Protein AF-0000000086070827 (afdb_homodimer)

Foldseek 3Di:
DPLQLQNQLVVDPCVAFPWDDWDKFQLDDPPCSFKIKTKDRKTKHQSSVKDWPDDKDDWDADPLRWIKIKTKIKRAWIKMKIWIQMGGNPDGTDIKIKMWTWHIWMKMWMWIDDPPDQIDIAIGTPDQTATDMDMGRCVVHDDDPSNRRRVSVVRRVRVVVCVGPVVRVSSSSSVVPDDDPD/DPLQLQNQLVVDPCVAFPFDDWDKFQLDDVPQSQKIKTKDRKTKHQSSVKDFDDDKDDWDADPLRWIKIKTKIKRAWIKIKIWIQMGGNPDGTDIKIKMWTWHIWMKMKMWIDDPPDQIDIAIGTPDQTATDMDMGRCVPHDDDPSNRRSVSVVGSVRVVVCVGPVVRVSSSSSVVPDDDPD

Organism: Haemaphysalis longicornis (NCBI:txid44386)

Radius of gyration: 21.97 Å; Cα contacts (8 Å, |Δi|>4): 840; chains: 2; bounding box: 52×66×51 Å

Secondary structure (DSSP, 8-state):
--IIIIIGGGG-GGGTTEEE--EEEE-S-TTSTTEEEEEEEEEEE-GGG-EESSPPPPPEE-TTS-EEEEEEEEE-S-EEEEEEEEEETT-PPEEEEEEEEPPPEEEEEEEEEETTEEEEEEEEESS----EEEEES-TT----HHHHHHHHHHHHHHHHHHIIIIIHHHHHHHHHTS----/--IIIIIGGGG-GGGTTEEE--EEEE-S-GGG--EEEEEEEEEEE-GGG-EESSPPPPPEE-TTS-EEEEEEEEE-S-EEEEEEEEEETT-PPEEEEEEEEPPPEEEEEEEEEETTEEEEEEEEESS----EEEEES-TT----HHHHHHHHHHHHHHHHHHHHTHHHHHHHHHHHTS----

pLDDT: mean 88.95, std 10.97, range [43.28, 98.75]

Nearest PDB structures (foldseek):
  3h4z-assembly1_A  TM=6.264E-01  e=3.593E-08  Escherichia coli
  9hae-assembly1_A  TM=6.366E-01  e=1.824E-07  Dermatophagoides farinae
  5tod-assembly7_D  TM=3.580E-01  e=1.018E-03  Homo sapiens
  5tod-assembly2_A  TM=3.847E-01  e=2.952E-03  Homo sapiens
  5tod-assembly7_E  TM=3.799E-01  e=3.492E-03  Homo sapiens

Structure (mmCIF, N/CA/C/O backbone):
data_AF-0000000086070827-model_v1
#
loop_
_entity.id
_entity.type
_entity.pdbx_description
1 polymer 'Uncharacterized protein'
#
loop_
_atom_site.group_PDB
_atom_site.id
_atom_site.type_symbol
_atom_site.label_atom_id
_atom_site.label_alt_id
_atom_site.label_comp_id
_atom_site.label_asym_id
_atom_site.label_entity_id
_atom_site.label_seq_id
_atom_site.pdbx_PDB_ins_code
_atom_site.Cartn_x
_atom_site.Cartn_y
_atom_site.Cartn_z
_atom_site.occupancy
_atom_site.B_iso_or_equiv
_atom_site.auth_seq_id
_atom_site.auth_comp_id
_atom_site.auth_asym_id
_atom_site.auth_atom_id
_atom_site.pdbx_PDB_model_num
ATOM 1 N N . MET A 1 1 ? 25.828 -4.645 -7.707 1 65 1 MET A N 1
ATOM 2 C CA . MET A 1 1 ? 24.594 -3.912 -7.973 1 65 1 MET A CA 1
ATOM 3 C C . MET A 1 1 ? 23.406 -4.625 -7.359 1 65 1 MET A C 1
ATOM 5 O O . MET A 1 1 ? 23.297 -5.852 -7.426 1 65 1 MET A O 1
ATOM 9 N N . ASP A 1 2 ? 22.672 -3.807 -6.508 1 81.25 2 ASP A N 1
ATOM 10 C CA . ASP A 1 2 ? 21.5 -4.379 -5.855 1 81.25 2 ASP A CA 1
ATOM 11 C C . ASP A 1 2 ? 20.375 -4.625 -6.863 1 81.25 2 ASP A C 1
ATOM 13 O O . ASP A 1 2 ? 19.875 -3.686 -7.48 1 81.25 2 ASP A O 1
ATOM 17 N N . ALA A 1 3 ? 20.031 -5.852 -7.184 1 80.12 3 ALA A N 1
ATOM 18 C CA . ALA A 1 3 ? 19.094 -6.262 -8.227 1 80.12 3 ALA A CA 1
ATOM 19 C C . ALA A 1 3 ? 17.719 -5.68 -7.98 1 80.12 3 ALA A C 1
ATOM 21 O O . ALA A 1 3 ? 16.969 -5.414 -8.93 1 80.12 3 ALA A O 1
ATOM 22 N N . VAL A 1 4 ? 17.422 -5.445 -6.719 1 87.12 4 VAL A N 1
ATOM 23 C CA . VAL A 1 4 ? 16.094 -4.957 -6.391 1 87.12 4 VAL A CA 1
ATOM 24 C C . VAL A 1 4 ? 16.062 -3.43 -6.426 1 87.12 4 VAL A C 1
ATOM 26 O O . VAL A 1 4 ? 15.312 -2.83 -7.191 1 87.12 4 VAL A O 1
ATOM 29 N N . LEU A 1 5 ? 16.922 -2.791 -5.867 1 89.5 5 LEU A N 1
ATOM 30 C CA . LEU A 1 5 ? 16.891 -1.343 -5.699 1 89.5 5 LEU A CA 1
ATOM 31 C C . LEU A 1 5 ? 17.422 -0.64 -6.941 1 89.5 5 LEU A C 1
ATOM 33 O O . LEU A 1 5 ? 16.859 0.356 -7.391 1 89.5 5 LEU A O 1
ATOM 37 N N . GLU A 1 6 ? 18.422 -1.134 -7.508 1 85.94 6 GLU A N 1
ATOM 38 C CA . GLU A 1 6 ? 19.062 -0.495 -8.656 1 85.94 6 GLU A CA 1
ATOM 39 C C . GLU A 1 6 ? 18.547 -1.075 -9.969 1 85.94 6 GLU A C 1
ATOM 41 O O . GLU A 1 6 ? 18.703 -0.458 -11.023 1 85.94 6 GLU A O 1
ATOM 46 N N . GLY A 1 7 ? 17.969 -2.146 -9.844 1 84.38 7 GLY A N 1
ATOM 47 C CA . GLY A 1 7 ? 17.422 -2.779 -11.031 1 84.38 7 GLY A CA 1
ATOM 48 C C . GLY A 1 7 ? 15.898 -2.77 -11.07 1 84.38 7 GLY A C 1
ATOM 49 O O . GLY A 1 7 ? 15.297 -1.904 -11.711 1 84.38 7 GLY A O 1
ATOM 50 N N . GLY A 1 8 ? 15.289 -3.484 -10.219 1 86.38 8 GLY A N 1
ATOM 51 C CA . GLY A 1 8 ? 13.859 -3.768 -10.242 1 86.38 8 GLY A CA 1
ATOM 52 C C . GLY A 1 8 ? 13.008 -2.527 -10.078 1 86.38 8 GLY A C 1
ATOM 53 O O . GLY A 1 8 ? 12.141 -2.246 -10.914 1 86.38 8 GLY A O 1
ATOM 54 N N . VAL A 1 9 ? 13.336 -1.751 -9.07 1 88.25 9 VAL A N 1
ATOM 55 C CA . VAL A 1 9 ? 12.508 -0.605 -8.719 1 88.25 9 VAL A CA 1
ATOM 56 C C . VAL A 1 9 ? 12.633 0.475 -9.789 1 88.25 9 VAL A C 1
ATOM 58 O O . VAL A 1 9 ? 11.688 1.231 -10.031 1 88.25 9 VAL A O 1
ATOM 61 N N . GLN A 1 10 ? 13.727 0.46 -10.516 1 89.44 10 GLN A N 1
ATOM 62 C CA . GLN A 1 10 ? 14.008 1.489 -11.516 1 89.44 10 GLN A CA 1
ATOM 63 C C . GLN A 1 10 ? 13.141 1.297 -12.758 1 89.44 10 GLN A C 1
ATOM 65 O O . GLN A 1 10 ? 13.016 2.203 -13.586 1 89.44 10 GLN A O 1
ATOM 70 N N . LYS A 1 11 ? 12.578 0.196 -12.867 1 87.31 11 LYS A N 1
ATOM 71 C CA . LYS A 1 11 ? 11.727 -0.099 -14.008 1 87.31 11 LYS A CA 1
ATOM 72 C C . LYS A 1 11 ? 10.391 0.632 -13.906 1 87.31 11 LYS A C 1
ATOM 74 O O . LYS A 1 11 ? 9.633 0.704 -14.875 1 87.31 11 LYS A O 1
ATOM 79 N N . TYR A 1 12 ? 10.156 1.167 -12.781 1 90.25 12 TYR A N 1
ATOM 80 C CA . TYR A 1 12 ? 8.891 1.854 -12.531 1 90.25 12 TYR A CA 1
ATOM 81 C C . TYR A 1 12 ? 9.086 3.363 -12.492 1 90.25 12 TYR A C 1
ATOM 83 O O . TYR A 1 12 ? 9.438 3.92 -11.445 1 90.25 12 TYR A O 1
ATOM 91 N N . PRO A 1 13 ? 8.695 3.99 -13.539 1 90.81 13 PRO A N 1
ATOM 92 C CA . PRO A 1 13 ? 8.945 5.434 -13.602 1 90.81 13 PRO A CA 1
ATOM 93 C C . PRO A 1 13 ? 8.109 6.223 -12.594 1 90.81 13 PRO A C 1
ATOM 95 O O . PRO A 1 13 ? 8.477 7.34 -12.227 1 90.81 13 PRO A O 1
ATOM 98 N N . GLU A 1 14 ? 7.016 5.594 -12.133 1 92.5 14 GLU A N 1
ATOM 99 C CA . GLU A 1 14 ? 6.129 6.301 -11.211 1 92.5 14 GLU A CA 1
ATOM 100 C C . GLU A 1 14 ? 6.707 6.332 -9.797 1 92.5 14 GLU A C 1
ATOM 102 O O . GLU A 1 14 ? 6.188 7.027 -8.93 1 92.5 14 GLU A O 1
ATOM 107 N N . VAL A 1 15 ? 7.801 5.668 -9.656 1 94.81 15 VAL A N 1
ATOM 108 C CA . VAL A 1 15 ? 8.406 5.605 -8.336 1 94.81 15 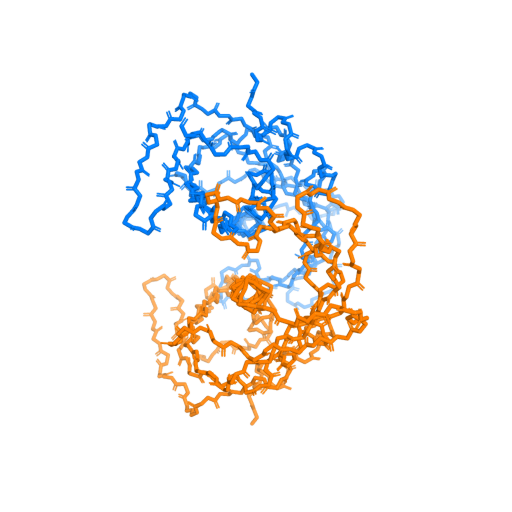VAL A CA 1
ATOM 109 C C . VAL A 1 15 ? 9.086 6.941 -8.016 1 94.81 15 VAL A C 1
ATOM 111 O O . VAL A 1 15 ? 9.164 7.34 -6.848 1 94.81 15 VAL A O 1
ATOM 114 N N . ASP A 1 16 ? 9.57 7.574 -9.125 1 95.25 16 ASP A N 1
ATOM 115 C CA . ASP A 1 16 ? 10.266 8.836 -8.875 1 95.25 16 ASP A CA 1
ATOM 116 C C . ASP A 1 16 ? 10.102 9.789 -10.055 1 95.25 16 ASP A C 1
ATOM 118 O O . ASP A 1 16 ? 10.734 9.617 -11.094 1 95.25 16 ASP A O 1
ATOM 122 N N . PRO A 1 17 ? 9.391 10.859 -9.891 1 97.12 17 PRO A N 1
ATOM 123 C CA . PRO A 1 17 ? 8.656 11.227 -8.68 1 97.12 17 PRO A CA 1
ATOM 124 C C . PRO A 1 17 ? 7.402 10.375 -8.461 1 97.12 17 PRO A C 1
ATOM 126 O O . PRO A 1 17 ? 6.738 10 -9.43 1 97.12 17 PRO A O 1
ATOM 129 N N . MET A 1 18 ? 7.18 10.109 -7.258 1 97.19 18 MET A N 1
ATOM 130 C CA . MET A 1 18 ? 5.953 9.398 -6.914 1 97.19 18 MET A CA 1
ATOM 131 C C . MET A 1 18 ? 4.824 10.375 -6.609 1 97.19 18 MET A C 1
ATOM 133 O O . MET A 1 18 ? 4.957 11.227 -5.73 1 97.19 18 MET A O 1
ATOM 137 N N . GLY A 1 19 ? 3.73 10.195 -7.309 1 96.25 19 GLY A N 1
ATOM 138 C CA . GLY A 1 19 ? 2.545 10.992 -7.012 1 96.25 19 GLY A CA 1
ATOM 139 C C . GLY A 1 19 ? 1.768 10.477 -5.816 1 96.25 19 GLY A C 1
ATOM 140 O O . GLY A 1 19 ? 1.492 9.281 -5.715 1 96.25 19 GLY A O 1
ATOM 141 N N . LEU A 1 20 ? 1.497 11.32 -4.926 1 94.94 20 LEU A N 1
ATOM 142 C CA . LEU A 1 20 ? 0.716 10.969 -3.744 1 94.94 20 LEU A CA 1
ATOM 143 C C . LEU A 1 20 ? -0.619 11.711 -3.736 1 94.94 20 LEU A C 1
ATOM 145 O O . LEU A 1 20 ? -0.777 12.719 -4.422 1 94.94 20 LEU A O 1
ATOM 149 N N . ARG A 1 21 ? -1.471 11.242 -2.912 1 88.88 21 ARG A N 1
ATOM 150 C CA . ARG A 1 21 ? -2.787 11.859 -2.779 1 88.88 21 ARG A CA 1
ATOM 151 C C . ARG A 1 21 ? -2.713 13.148 -1.964 1 88.88 21 ARG A C 1
ATOM 153 O O . ARG A 1 21 ? -2.02 13.203 -0.946 1 88.88 21 ARG A O 1
ATOM 160 N N . GLY A 1 22 ? -3.461 14.078 -2.572 1 91.44 22 GLY A N 1
ATOM 161 C CA . GLY A 1 22 ? -3.646 15.258 -1.75 1 91.44 22 GLY A CA 1
ATOM 162 C C . GLY A 1 22 ? -4.602 15.039 -0.594 1 91.44 22 GLY A C 1
ATOM 163 O O . GLY A 1 22 ? -5.223 13.984 -0.487 1 91.44 22 GLY A O 1
ATOM 164 N N . ARG A 1 23 ? -4.625 16.125 0.275 1 89.06 23 ARG A N 1
ATOM 165 C CA . ARG A 1 23 ? -5.52 16 1.423 1 89.06 23 ARG A CA 1
ATOM 166 C C . ARG A 1 23 ? -5.75 17.359 2.084 1 89.06 23 ARG A C 1
ATOM 168 O O . ARG A 1 23 ? -4.984 18.297 1.869 1 89.06 23 ARG A O 1
ATOM 175 N N . TYR A 1 24 ? -6.832 17.312 2.828 1 86.38 24 TYR A N 1
ATOM 176 C CA . TYR A 1 24 ? -7.098 18.438 3.721 1 86.38 24 TYR A CA 1
ATOM 177 C C . TYR A 1 24 ? -6.383 18.25 5.055 1 86.38 24 TYR A C 1
ATOM 179 O O . TYR A 1 24 ? -6.367 17.156 5.613 1 86.38 24 TYR A O 1
ATOM 187 N N . ALA A 1 25 ? -5.703 19.344 5.449 1 85.56 25 ALA A N 1
ATOM 188 C CA . ALA A 1 25 ? -4.918 19.25 6.676 1 85.56 25 ALA A CA 1
ATOM 189 C C . ALA A 1 25 ? -5.18 20.438 7.598 1 85.56 25 ALA A C 1
ATOM 191 O O . ALA A 1 25 ? -5.445 21.547 7.125 1 85.56 25 ALA A O 1
ATOM 192 N N . MET A 1 26 ? -5.074 20.156 8.859 1 82.06 26 MET A N 1
ATOM 193 C CA . MET A 1 26 ? -5.004 21.203 9.875 1 82.06 26 MET A CA 1
ATOM 194 C C . MET A 1 26 ? -3.566 21.422 10.328 1 82.06 26 MET A C 1
ATOM 196 O O . MET A 1 26 ? -2.932 20.516 10.859 1 82.06 26 MET A O 1
ATOM 200 N N . LEU A 1 27 ? -3.055 22.609 10.023 1 83.56 27 LEU A N 1
ATOM 201 C CA . LEU A 1 27 ? -1.638 22.859 10.25 1 83.56 27 LEU A CA 1
ATOM 202 C C . LEU A 1 27 ? -1.364 23.156 11.719 1 83.56 27 LEU A C 1
ATOM 204 O O . LEU A 1 27 ? -0.218 23.094 12.172 1 83.56 27 LEU A O 1
ATOM 208 N N . ASN A 1 28 ? -2.15 23.703 12.391 1 70.31 28 ASN A N 1
ATOM 209 C CA . ASN A 1 28 ? -1.921 24.031 13.789 1 70.31 28 ASN A CA 1
ATOM 210 C C . ASN A 1 28 ? -2.48 22.969 14.727 1 70.31 28 ASN A C 1
ATOM 212 O O . ASN A 1 28 ? -3.174 22.047 14.281 1 70.31 28 ASN A O 1
ATOM 216 N N . SER A 1 29 ? -1.836 23.062 16 1 53.31 29 SER A N 1
ATOM 217 C CA . SER A 1 29 ? -2.342 22.219 17.078 1 53.31 29 SER A CA 1
ATOM 218 C C . SER A 1 29 ? -3.848 22.391 17.266 1 53.31 29 SER A C 1
ATOM 220 O O . SER A 1 29 ? -4.41 23.406 16.859 1 53.31 29 SER A O 1
ATOM 222 N N . TRP A 1 30 ? -4.59 21.219 17.391 1 46.19 30 TRP A N 1
ATOM 223 C CA . TRP A 1 30 ? -6.031 21.016 17.516 1 46.19 30 TRP A CA 1
ATOM 224 C C . TRP A 1 30 ? -6.695 22.219 18.188 1 46.19 30 TRP A C 1
ATOM 226 O O . TRP A 1 30 ? -7.926 22.312 18.234 1 46.19 30 TRP A O 1
ATOM 236 N N . ILE A 1 31 ? -6.023 22.703 19.156 1 45.22 31 ILE A N 1
ATOM 237 C CA . ILE A 1 31 ? -6.926 23.547 19.938 1 45.22 31 ILE A CA 1
ATOM 238 C C . ILE A 1 31 ? -7.531 24.609 19.047 1 45.22 31 ILE A C 1
ATOM 240 O O . ILE A 1 31 ? -8.719 24.922 19.141 1 45.22 31 ILE A O 1
ATOM 244 N N . ARG A 1 32 ? -6.762 25.359 18.344 1 48.91 32 ARG A N 1
ATOM 245 C CA . ARG A 1 32 ? -7.383 26.438 17.562 1 48.91 32 ARG A CA 1
ATOM 246 C C . ARG A 1 32 ? -7.199 26.188 16.062 1 48.91 32 ARG A C 1
ATOM 248 O O . ARG A 1 32 ? -6.074 26.219 15.555 1 48.91 32 ARG A O 1
ATOM 255 N N . SER A 1 33 ? -7.875 25.203 15.391 1 56.94 33 SER A N 1
ATOM 256 C CA . SER A 1 33 ? -8.07 24.781 14.008 1 56.94 33 SER A CA 1
ATOM 257 C C . SER A 1 33 ? -8.125 25.969 13.07 1 56.94 33 SER A C 1
ATOM 259 O O . SER A 1 33 ? -8.852 25.953 12.07 1 56.94 33 SER A O 1
ATOM 261 N N . ASP A 1 34 ? -7.348 26.922 13.32 1 74.75 34 ASP A N 1
ATOM 262 C CA . ASP A 1 34 ? -7.609 28.141 12.57 1 74.75 34 ASP A CA 1
ATOM 263 C C . ASP A 1 34 ? -6.797 28.188 11.281 1 74.75 34 ASP A C 1
ATOM 265 O O . ASP A 1 34 ? -7.086 28.984 10.383 1 74.75 34 ASP A O 1
ATOM 269 N N . TRP A 1 35 ? -5.848 27.203 11.266 1 84.56 35 TRP A N 1
ATOM 270 C CA . TRP A 1 35 ? -5.043 27.203 10.047 1 84.56 35 TRP A CA 1
ATOM 271 C C . TRP A 1 35 ? -5.199 25.875 9.289 1 84.56 35 TRP A C 1
ATOM 273 O O . TRP A 1 35 ? -4.836 24.812 9.805 1 84.56 35 TRP A O 1
ATOM 283 N N . THR A 1 36 ? -5.758 25.969 8.102 1 85.88 36 THR A N 1
ATOM 284 C CA . THR A 1 36 ? -6.055 24.766 7.312 1 85.88 36 THR A CA 1
ATOM 285 C C . THR A 1 36 ? -5.355 24.828 5.957 1 85.88 36 THR A C 1
ATOM 287 O O . THR A 1 36 ? -4.945 25.906 5.512 1 85.88 36 THR A O 1
ATOM 290 N N . ALA A 1 37 ? -5.207 23.703 5.422 1 90.81 37 ALA A N 1
ATOM 291 C CA . ALA A 1 37 ? -4.527 23.625 4.133 1 90.81 37 ALA A CA 1
ATOM 292 C C . ALA A 1 37 ? -5.145 22.531 3.258 1 90.81 37 ALA A C 1
ATOM 294 O O . ALA A 1 37 ? -5.387 21.422 3.723 1 90.81 37 ALA A O 1
ATOM 295 N N . ASN A 1 38 ? -5.449 22.891 2.051 1 92 38 ASN A N 1
ATOM 296 C CA . ASN A 1 38 ? -5.746 21.922 1.006 1 92 38 ASN A CA 1
ATOM 297 C C . ASN A 1 38 ? -4.512 21.594 0.173 1 92 38 ASN A C 1
ATOM 299 O O . ASN A 1 38 ? -4.051 22.422 -0.612 1 92 38 ASN A O 1
ATOM 303 N N . ILE A 1 39 ? -4.066 20.391 0.38 1 95.25 39 ILE A N 1
ATOM 304 C CA . ILE A 1 39 ? -2.807 19.984 -0.228 1 95.25 39 ILE A CA 1
ATOM 305 C C . ILE A 1 39 ? -3.08 19.172 -1.496 1 95.25 39 ILE A C 1
ATOM 307 O O . ILE A 1 39 ? -3.887 18.25 -1.485 1 95.25 39 ILE A O 1
ATOM 311 N N . LYS A 1 40 ? -2.361 19.641 -2.582 1 96.5 40 LYS A N 1
ATOM 312 C CA . LYS A 1 40 ? -2.52 18.969 -3.869 1 96.5 40 LYS A CA 1
ATOM 313 C C . LYS A 1 40 ? -1.18 18.844 -4.59 1 96.5 40 LYS A C 1
ATOM 315 O O . LYS A 1 40 ? -0.168 19.375 -4.133 1 96.5 40 LYS A O 1
ATOM 320 N N . ASP A 1 41 ? -1.22 18.047 -5.676 1 97.56 41 ASP A N 1
ATOM 321 C CA . ASP A 1 41 ? -0.056 17.875 -6.539 1 97.56 41 ASP A CA 1
ATOM 322 C C . ASP A 1 41 ? 1.168 17.453 -5.734 1 97.56 41 ASP A C 1
ATOM 324 O O . ASP A 1 41 ? 2.236 18.047 -5.848 1 97.56 41 ASP A O 1
ATOM 328 N N . VAL A 1 42 ? 0.985 16.469 -4.934 1 98.19 42 VAL A N 1
ATOM 329 C CA . VAL A 1 42 ? 2.037 16.016 -4.035 1 98.19 42 VAL A CA 1
ATOM 330 C C . VAL A 1 42 ? 2.984 15.078 -4.789 1 98.19 42 VAL A C 1
ATOM 332 O O . VAL A 1 42 ? 2.545 14.117 -5.422 1 98.19 42 VAL A O 1
ATOM 335 N N . ALA A 1 43 ? 4.258 15.367 -4.73 1 98.56 43 ALA A N 1
ATOM 336 C CA . ALA A 1 43 ? 5.293 14.555 -5.359 1 98.56 43 ALA A CA 1
ATOM 337 C C . ALA A 1 43 ? 6.371 14.164 -4.352 1 98.56 43 ALA A C 1
ATOM 339 O O . ALA A 1 43 ? 6.906 15.016 -3.643 1 98.56 43 ALA A O 1
ATOM 340 N N . LEU A 1 44 ? 6.562 12.945 -4.188 1 98.56 44 LEU A N 1
ATOM 341 C CA . LEU A 1 44 ? 7.688 12.414 -3.426 1 98.56 44 LEU A CA 1
ATOM 342 C C . LEU A 1 44 ? 8.867 12.102 -4.344 1 98.56 44 LEU A C 1
ATOM 344 O O . LEU A 1 44 ? 8.719 11.367 -5.324 1 98.56 44 LEU A O 1
ATOM 348 N N . VAL A 1 45 ? 10 12.711 -3.977 1 98 45 VAL A N 1
ATOM 349 C CA . VAL A 1 45 ? 11.18 12.594 -4.836 1 98 45 VAL A CA 1
ATOM 350 C C . VAL A 1 45 ? 12.328 11.977 -4.051 1 98 45 VAL A C 1
ATOM 352 O O . VAL A 1 45 ? 12.477 12.219 -2.85 1 98 45 VAL A O 1
ATOM 355 N N . GLY A 1 46 ? 13.125 11.203 -4.832 1 97.38 46 GLY A N 1
ATOM 356 C CA . GLY A 1 46 ? 14.359 10.711 -4.238 1 97.38 46 GLY A CA 1
ATOM 357 C C . GLY A 1 46 ? 14.359 9.203 -4.016 1 97.38 46 GLY A C 1
ATOM 358 O O . GLY A 1 46 ? 15.375 8.625 -3.643 1 97.38 46 GLY A O 1
ATOM 359 N N . LEU A 1 47 ? 13.242 8.547 -4.324 1 96.19 47 LEU A N 1
ATOM 360 C CA . LEU A 1 47 ? 13.102 7.125 -4.023 1 96.19 47 LEU A CA 1
ATOM 361 C C . LEU A 1 47 ? 13.977 6.285 -4.953 1 96.19 47 LEU A C 1
ATOM 363 O O . LEU A 1 47 ? 14.305 5.137 -4.633 1 96.19 47 LEU A O 1
ATOM 367 N N . SER A 1 48 ? 14.312 6.82 -6.09 1 92.69 48 SER A N 1
ATOM 368 C CA . SER A 1 48 ? 15.172 6.098 -7.023 1 92.69 48 SER A CA 1
ATOM 369 C C . SER A 1 48 ? 16.609 6.047 -6.527 1 92.69 48 SER A C 1
ATOM 371 O O . SER A 1 48 ? 17.422 5.285 -7.047 1 92.69 48 SER A O 1
ATOM 373 N N . GLN A 1 49 ? 16.922 6.797 -5.543 1 93.81 49 GLN A N 1
ATOM 374 C CA . GLN A 1 49 ? 18.297 6.895 -5.055 1 93.81 49 GLN A CA 1
ATOM 375 C C . GLN A 1 49 ? 18.484 6.09 -3.771 1 93.81 49 GLN A C 1
ATOM 377 O O . GLN A 1 49 ? 19.547 6.141 -3.146 1 93.81 49 GLN A O 1
ATOM 382 N N . VAL A 1 50 ? 17.469 5.395 -3.34 1 95.38 50 VAL A N 1
ATOM 383 C CA . VAL A 1 50 ? 17.562 4.543 -2.156 1 95.38 50 VAL A CA 1
ATOM 384 C C . VAL A 1 50 ? 18.594 3.432 -2.4 1 95.38 50 VAL A C 1
ATOM 386 O O . VAL A 1 50 ? 18.594 2.812 -3.467 1 95.38 50 VAL A O 1
ATOM 389 N N . ARG A 1 51 ? 19.5 3.221 -1.391 1 93.56 51 ARG A N 1
ATOM 390 C CA . ARG A 1 51 ? 20.547 2.207 -1.513 1 93.56 51 ARG A CA 1
ATOM 391 C C . ARG A 1 51 ? 20.672 1.403 -0.224 1 93.56 51 ARG A C 1
ATOM 393 O O . ARG A 1 51 ? 20.266 1.862 0.846 1 93.56 51 ARG A O 1
ATOM 400 N N . ARG A 1 52 ? 21.25 0.273 -0.367 1 93.75 52 ARG A N 1
ATOM 401 C CA . ARG A 1 52 ? 21.531 -0.553 0.804 1 93.75 52 ARG A CA 1
ATOM 402 C C . ARG A 1 52 ? 22.641 0.059 1.657 1 93.75 52 ARG A C 1
ATOM 404 O O . ARG A 1 52 ? 23.609 0.61 1.128 1 93.75 52 ARG A O 1
ATOM 411 N N . ALA A 1 53 ? 22.359 0.037 2.945 1 93.12 53 ALA A N 1
ATOM 412 C CA . ALA A 1 53 ? 23.406 0.381 3.9 1 93.12 53 ALA A CA 1
ATOM 413 C C . ALA A 1 53 ? 24.156 -0.865 4.367 1 93.12 53 ALA A C 1
ATOM 415 O O . ALA A 1 53 ? 23.812 -1.458 5.391 1 93.12 53 ALA A O 1
ATOM 416 N N . GLY A 1 54 ? 25.125 -1.445 3.545 1 90.31 54 GLY A N 1
ATOM 417 C CA . GLY A 1 54 ? 25.828 -2.674 3.873 1 90.31 54 GLY A CA 1
ATOM 418 C C . GLY A 1 54 ? 25.156 -3.914 3.316 1 90.31 54 GLY A C 1
ATOM 419 O O . GLY A 1 54 ? 24.297 -3.82 2.436 1 90.31 54 GLY A O 1
ATOM 420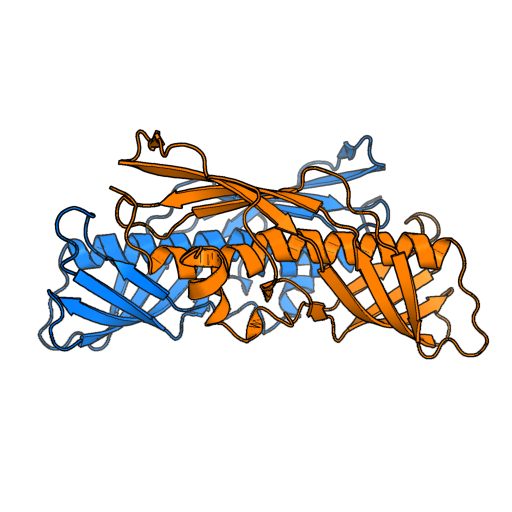 N N . ASP A 1 55 ? 25.594 -5.035 3.863 1 89.62 55 ASP A N 1
ATOM 421 C CA . ASP A 1 55 ? 25.047 -6.305 3.396 1 89.62 55 ASP A CA 1
ATOM 422 C C . ASP A 1 55 ? 23.75 -6.637 4.125 1 89.62 55 ASP A C 1
ATOM 424 O O . ASP A 1 55 ? 23.516 -6.172 5.242 1 89.62 55 ASP A O 1
ATOM 428 N N . CYS A 1 56 ? 22.953 -7.32 3.381 1 91 56 CYS A N 1
ATOM 429 C CA . CYS A 1 56 ? 21.766 -7.844 4.027 1 91 56 CYS A CA 1
ATOM 430 C C . CYS A 1 56 ? 22.109 -8.945 5.023 1 91 56 CYS A C 1
ATOM 432 O O . CYS A 1 56 ? 23.156 -9.594 4.891 1 91 56 CYS A O 1
ATOM 434 N N . ALA A 1 57 ? 21.219 -9.062 5.961 1 90.69 57 ALA A N 1
ATOM 435 C CA . ALA A 1 57 ? 21.391 -10.18 6.891 1 90.69 57 ALA A CA 1
ATOM 436 C C . ALA A 1 57 ? 21.188 -11.516 6.188 1 90.69 57 ALA A C 1
ATOM 438 O O . ALA A 1 57 ? 20.594 -11.57 5.105 1 90.69 57 ALA A O 1
ATOM 439 N N . GLU A 1 58 ? 21.734 -12.523 6.809 1 87.88 58 GLU A N 1
ATOM 440 C CA . GLU A 1 58 ? 21.516 -13.859 6.27 1 87.88 58 GLU A CA 1
ATOM 441 C C . GLU A 1 58 ? 20.031 -14.219 6.254 1 87.88 58 GLU A C 1
ATOM 443 O O . GLU A 1 58 ? 19.312 -13.961 7.23 1 87.88 58 GLU A O 1
ATOM 448 N N . ALA A 1 59 ? 19.656 -14.766 5.148 1 87.62 59 ALA A N 1
ATOM 449 C CA . ALA A 1 59 ? 18.266 -15.172 5.016 1 87.62 59 ALA A CA 1
ATOM 450 C C . ALA A 1 59 ? 17.922 -16.281 6.004 1 87.62 59 ALA A C 1
ATOM 452 O O . ALA A 1 59 ? 18.75 -17.156 6.273 1 87.62 59 ALA A O 1
ATOM 453 N N . SER A 1 60 ? 16.734 -16.156 6.539 1 90.88 60 SER A N 1
ATOM 454 C CA . SER A 1 60 ? 16.25 -17.172 7.453 1 90.88 60 SER A CA 1
ATOM 455 C C . SER A 1 60 ? 14.938 -17.781 6.965 1 90.88 60 SER A C 1
ATOM 457 O O . SER A 1 60 ? 14.078 -17.078 6.449 1 90.88 60 SER A O 1
ATOM 459 N N . ALA A 1 61 ? 14.82 -19.016 7.262 1 88.56 61 ALA A N 1
ATOM 460 C CA . ALA A 1 61 ? 13.609 -19.719 6.844 1 88.56 61 ALA A CA 1
ATOM 461 C C . ALA A 1 61 ? 12.508 -19.594 7.898 1 88.56 61 ALA A C 1
ATOM 463 O O . ALA A 1 61 ? 12.781 -19.672 9.094 1 88.56 61 ALA A O 1
ATOM 464 N N . LEU A 1 62 ? 11.297 -19.406 7.348 1 87.69 62 LEU A N 1
ATOM 465 C CA . LEU A 1 62 ? 10.125 -19.391 8.219 1 87.69 62 LEU A CA 1
ATOM 466 C C . LEU A 1 62 ? 9.414 -20.734 8.203 1 87.69 62 LEU A C 1
ATOM 468 O O . LEU A 1 62 ? 9.57 -21.516 7.258 1 87.69 62 LEU A O 1
ATOM 472 N N . PRO A 1 63 ? 8.695 -20.922 9.32 1 84.62 63 PRO A N 1
ATOM 473 C CA . PRO A 1 63 ? 7.902 -22.156 9.312 1 84.62 63 PRO A CA 1
ATOM 474 C C . PRO A 1 63 ? 6.965 -22.25 8.117 1 84.62 63 PRO A C 1
ATOM 476 O O . PRO A 1 63 ? 6.633 -23.359 7.672 1 84.62 63 PRO A O 1
ATOM 479 N N . SER A 1 64 ? 6.594 -21.203 7.613 1 76.88 64 SER A N 1
ATOM 480 C CA . SER A 1 64 ? 5.684 -21.141 6.473 1 76.88 64 SER A CA 1
ATOM 481 C C . SER A 1 64 ? 6.375 -21.578 5.191 1 76.88 64 SER A C 1
ATOM 483 O O . SER A 1 64 ? 5.727 -21.766 4.156 1 76.88 64 SER A O 1
ATOM 485 N N . GLY A 1 65 ? 7.672 -21.766 5.211 1 78.69 65 GLY A N 1
ATOM 486 C CA . GLY A 1 65 ? 8.422 -22.109 4.012 1 78.69 65 GLY A CA 1
ATOM 487 C C . GLY A 1 65 ? 8.992 -20.891 3.303 1 78.69 65 GLY A C 1
ATOM 488 O O . GLY A 1 65 ? 9.781 -21.016 2.367 1 78.69 65 GLY A O 1
ATOM 489 N N . ARG A 1 66 ? 8.656 -19.844 3.871 1 84.19 66 ARG A N 1
ATOM 490 C CA . ARG A 1 66 ? 9.172 -18.609 3.273 1 84.19 66 ARG A CA 1
ATOM 491 C C . ARG A 1 66 ? 10.523 -18.234 3.877 1 84.19 66 ARG A C 1
ATOM 493 O O . ARG A 1 66 ? 10.906 -18.75 4.926 1 84.19 66 ARG A O 1
ATOM 500 N N . LEU A 1 67 ? 11.188 -17.438 3.076 1 88.44 67 LEU A N 1
ATOM 501 C CA . LEU A 1 67 ? 12.461 -16.875 3.535 1 88.44 67 LEU A CA 1
ATOM 502 C C . LEU A 1 67 ? 12.305 -15.414 3.912 1 88.44 67 LEU A C 1
ATOM 504 O O . LEU A 1 67 ? 11.609 -14.664 3.225 1 88.44 67 LEU A O 1
ATOM 508 N N . VAL A 1 68 ? 12.992 -15.148 4.949 1 92.56 68 VAL A N 1
ATOM 509 C CA . VAL A 1 68 ? 12.992 -13.758 5.379 1 92.56 68 VAL A CA 1
ATOM 510 C C . VAL A 1 68 ? 14.359 -13.133 5.117 1 92.56 68 VAL A C 1
ATOM 512 O O . VAL A 1 68 ? 15.391 -13.703 5.496 1 92.56 68 VAL A O 1
ATOM 515 N N . VAL A 1 69 ? 14.367 -12.008 4.441 1 90.75 69 VAL A N 1
ATOM 516 C CA . VAL A 1 69 ? 15.57 -11.227 4.176 1 90.75 69 VAL A CA 1
ATOM 517 C C . VAL A 1 69 ? 15.453 -9.852 4.836 1 90.75 69 VAL A C 1
ATOM 519 O O . VAL A 1 69 ? 14.406 -9.203 4.746 1 90.75 69 VAL A O 1
ATOM 522 N N . SER A 1 70 ? 16.516 -9.492 5.543 1 94.12 70 SER A N 1
ATOM 523 C CA . SER A 1 70 ? 16.547 -8.195 6.211 1 94.12 70 SER A CA 1
ATOM 524 C C . SER A 1 70 ? 17.734 -7.363 5.738 1 94.12 70 SER A C 1
ATOM 526 O O . SER A 1 70 ? 18.859 -7.852 5.703 1 94.12 70 SER A O 1
ATOM 528 N N . CYS A 1 71 ? 17.422 -6.164 5.359 1 95.19 71 CYS A N 1
ATOM 529 C CA . CYS A 1 71 ? 18.453 -5.238 4.895 1 95.19 71 CYS A CA 1
ATOM 530 C C . CYS A 1 71 ? 18.281 -3.861 5.527 1 95.19 71 CYS A C 1
ATOM 532 O O . CYS A 1 71 ? 17.188 -3.521 5.988 1 95.19 71 CYS A O 1
ATOM 534 N N . SER A 1 72 ? 19.375 -3.174 5.594 1 95.56 72 SER A N 1
ATOM 535 C CA . SER A 1 72 ? 19.344 -1.76 5.953 1 95.56 72 SER A CA 1
ATOM 536 C C . SER A 1 72 ? 19.438 -0.873 4.715 1 95.56 72 SER A C 1
ATOM 538 O O . SER A 1 72 ? 20.25 -1.121 3.824 1 95.56 72 SER A O 1
ATOM 540 N N . LEU A 1 73 ? 18.562 0.082 4.723 1 96.56 73 LEU A N 1
ATOM 541 C CA . LEU A 1 73 ? 18.516 0.992 3.584 1 96.56 73 LEU A CA 1
ATOM 542 C C . LEU A 1 73 ? 18.922 2.404 4 1 96.56 73 LEU A C 1
ATOM 544 O O . LEU A 1 73 ? 18.641 2.826 5.125 1 96.56 73 LEU A O 1
ATOM 548 N N . ARG A 1 74 ? 19.547 3.096 3.041 1 96.56 74 ARG A N 1
ATOM 549 C CA . ARG A 1 74 ? 19.844 4.52 3.176 1 96.56 74 ARG A CA 1
ATOM 550 C C . ARG A 1 74 ? 18.906 5.352 2.305 1 96.56 74 ARG A C 1
ATOM 552 O O . ARG A 1 74 ? 18.797 5.121 1.099 1 96.56 74 ARG A O 1
ATOM 559 N N . LEU A 1 75 ? 18.203 6.207 2.922 1 96.31 75 LEU A N 1
ATOM 560 C CA . LEU A 1 75 ? 17.344 7.176 2.268 1 96.31 75 LEU A CA 1
ATOM 561 C C . LEU A 1 75 ? 17.953 8.57 2.305 1 96.31 75 LEU A C 1
ATOM 563 O O . LEU A 1 75 ? 17.703 9.336 3.242 1 96.31 75 LEU A O 1
ATOM 567 N N . ASP A 1 76 ? 18.609 8.992 1.251 1 92.62 76 ASP A N 1
ATOM 568 C CA . ASP A 1 76 ? 19.516 10.141 1.361 1 92.62 76 ASP A CA 1
ATOM 569 C C . ASP A 1 76 ? 18.906 11.375 0.711 1 92.62 76 ASP A C 1
ATOM 571 O O . ASP A 1 76 ? 19.312 12.5 0.998 1 92.62 76 ASP A O 1
ATOM 575 N N . ALA A 1 77 ? 17.984 11.219 -0.176 1 91.19 77 ALA A N 1
ATOM 576 C CA . ALA A 1 77 ? 17.578 12.367 -0.981 1 91.19 77 ALA A CA 1
ATOM 577 C C . ALA A 1 77 ? 16.062 12.445 -1.1 1 91.19 77 ALA A C 1
ATOM 579 O O . ALA A 1 77 ? 15.523 12.633 -2.193 1 91.19 77 ALA A O 1
ATOM 580 N N . LEU A 1 78 ? 15.508 12.312 0.09 1 97.81 78 LEU A N 1
ATOM 581 C CA . LEU A 1 78 ? 14.047 12.32 0.005 1 97.81 78 LEU A CA 1
ATOM 582 C C . LEU A 1 78 ? 13.5 13.734 0.165 1 97.81 78 LEU A C 1
ATOM 584 O O . LEU A 1 78 ? 13.992 14.508 0.991 1 97.81 78 LEU A O 1
ATOM 588 N N . SER A 1 79 ? 12.555 14.062 -0.625 1 98.56 79 SER A N 1
ATOM 589 C CA . SER A 1 79 ? 11.805 15.305 -0.471 1 98.56 79 SER A CA 1
ATOM 590 C C . SER A 1 79 ? 10.352 15.133 -0.88 1 98.56 79 SER A C 1
ATOM 592 O O . SER A 1 79 ? 10.031 14.289 -1.72 1 98.56 79 SER A O 1
ATOM 594 N N . VAL A 1 80 ? 9.531 15.812 -0.238 1 98.75 80 VAL A N 1
ATOM 595 C CA . VAL A 1 80 ? 8.117 15.898 -0.588 1 98.75 80 VAL A CA 1
ATOM 596 C C . VAL A 1 80 ? 7.777 17.312 -1.031 1 98.75 80 VAL A C 1
ATOM 598 O O . VAL A 1 80 ? 8.07 18.281 -0.323 1 98.75 80 VAL A O 1
ATOM 601 N N . ARG A 1 81 ? 7.18 17.453 -2.205 1 98.69 81 ARG A N 1
ATOM 602 C CA . ARG A 1 81 ? 6.758 18.75 -2.758 1 98.69 81 ARG A CA 1
ATOM 603 C C . ARG A 1 81 ? 5.25 18.766 -3.004 1 98.69 81 ARG A C 1
ATOM 605 O O . ARG A 1 81 ? 4.684 17.781 -3.479 1 98.69 81 ARG A O 1
ATOM 612 N N . PHE A 1 82 ? 4.684 19.875 -2.684 1 98.56 82 PHE A N 1
ATOM 613 C CA . PHE A 1 82 ? 3.254 19.969 -2.945 1 98.56 82 PHE A CA 1
ATOM 614 C C . PHE A 1 82 ? 2.807 21.422 -3.016 1 98.56 82 PHE A C 1
ATOM 616 O O . PHE A 1 82 ? 3.557 22.328 -2.641 1 98.56 82 PHE A O 1
ATOM 623 N N . THR A 1 83 ? 1.639 21.578 -3.584 1 98.44 83 THR A N 1
ATOM 624 C CA . THR A 1 83 ? 0.932 22.844 -3.57 1 98.44 83 THR A CA 1
ATOM 625 C C . THR A 1 83 ? -0.075 22.891 -2.424 1 98.44 83 THR A C 1
ATOM 627 O O . THR A 1 83 ? -0.784 21.922 -2.174 1 98.44 83 THR A O 1
ATOM 630 N N . SER A 1 84 ? -0.025 23.969 -1.691 1 96.88 84 SER A N 1
ATOM 631 C CA . SER A 1 84 ? -0.926 24.125 -0.555 1 96.88 84 SER A CA 1
ATOM 632 C C . SER A 1 84 ? -1.776 25.391 -0.697 1 96.88 84 SER A C 1
ATOM 634 O O . SER A 1 84 ? -1.248 26.469 -0.923 1 96.88 84 SER A O 1
ATOM 636 N N . ALA A 1 85 ? -3.096 25.219 -0.683 1 95.88 85 ALA A N 1
ATOM 637 C CA . ALA A 1 85 ? -4.004 26.344 -0.465 1 95.88 85 ALA A CA 1
ATOM 638 C C . ALA A 1 85 ? -4.34 26.484 1.016 1 95.88 85 ALA A C 1
ATOM 640 O O . ALA A 1 85 ? -5.223 25.797 1.533 1 95.88 85 ALA A O 1
ATOM 641 N N . GLN A 1 86 ? -3.611 27.344 1.639 1 92.56 86 GLN A N 1
ATOM 642 C CA . GLN A 1 86 ? -3.785 27.469 3.082 1 92.56 86 GLN A CA 1
ATOM 643 C C . GLN A 1 86 ? -4.668 28.672 3.42 1 92.56 86 GL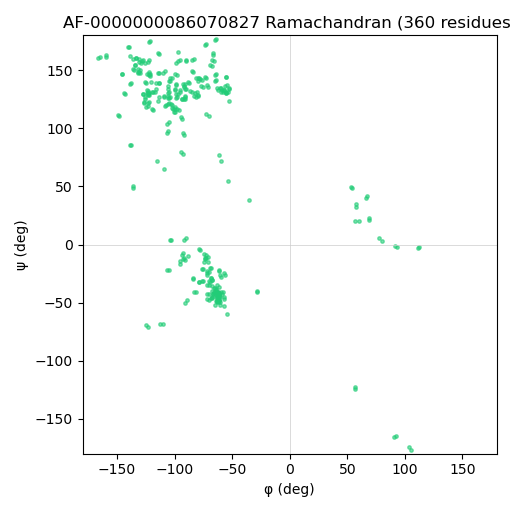N A C 1
ATOM 645 O O . GLN A 1 86 ? -4.66 29.672 2.707 1 92.56 86 GLN A O 1
ATOM 650 N N . SER A 1 87 ? -5.379 28.438 4.473 1 88.94 87 SER A N 1
ATOM 651 C CA . SER A 1 87 ? -6.285 29.484 4.934 1 88.94 87 SER A CA 1
ATOM 652 C C . SER A 1 87 ? -6.25 29.609 6.453 1 88.94 87 SER A C 1
ATOM 654 O O . SER A 1 87 ? -6.117 28.625 7.168 1 88.94 87 SER A O 1
ATOM 656 N N . TYR A 1 88 ? -6.258 30.797 6.801 1 83.88 88 TYR A N 1
ATOM 657 C CA . TYR A 1 88 ? -6.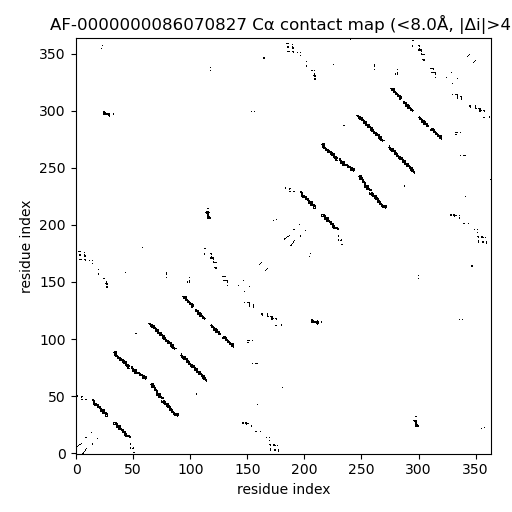406 31.109 8.219 1 83.88 88 TYR A CA 1
ATOM 658 C C . TYR A 1 88 ? -7.828 31.547 8.531 1 83.88 88 TYR A C 1
ATOM 660 O O . TYR A 1 88 ? -8.344 32.5 7.926 1 83.88 88 TYR A O 1
ATOM 668 N N . LEU A 1 89 ? -8.508 30.797 9.43 1 80.69 89 LEU A N 1
ATOM 669 C CA . LEU A 1 89 ? -9.859 31.109 9.883 1 80.69 89 LEU A CA 1
ATOM 670 C C . LEU A 1 89 ? -10.82 31.172 8.711 1 80.69 89 LEU A C 1
ATOM 672 O O . LEU A 1 89 ? -11.68 32.062 8.648 1 80.69 89 LEU A O 1
ATOM 676 N N . GLY A 1 90 ? -10.562 30.375 7.73 1 79.12 90 GLY A N 1
ATOM 677 C CA . GLY A 1 90 ? -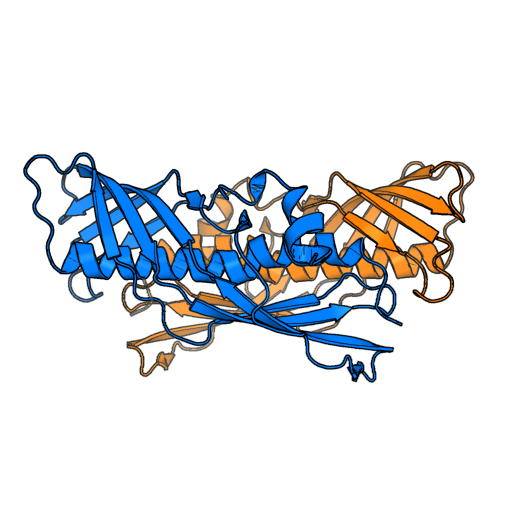11.5 30.25 6.625 1 79.12 90 GLY A CA 1
ATOM 678 C C . GLY A 1 90 ? -11.375 31.375 5.617 1 79.12 90 GLY A C 1
ATOM 679 O O . GLY A 1 90 ? -12.188 31.484 4.691 1 79.12 90 GLY A O 1
ATOM 680 N N . GLN A 1 91 ? -10.523 32.219 5.762 1 84.69 91 GLN A N 1
ATOM 681 C CA . GLN A 1 91 ? -10.32 33.312 4.816 1 84.69 91 GLN A CA 1
ATOM 682 C C . GLN A 1 91 ? -9.891 32.781 3.449 1 84.69 91 GLN A C 1
ATOM 684 O O . GLN A 1 91 ? -9.773 31.578 3.26 1 84.69 91 GLN A O 1
ATOM 689 N N . ARG A 1 92 ? -9.75 33.719 2.545 1 89 92 ARG A N 1
ATOM 690 C CA . ARG A 1 92 ? -9.305 33.375 1.206 1 89 92 ARG A CA 1
ATOM 691 C C . ARG A 1 92 ? -7.953 32.656 1.256 1 89 92 ARG A C 1
ATOM 693 O O . ARG A 1 92 ? -7.02 33.125 1.905 1 89 92 ARG A O 1
ATOM 700 N N . PRO A 1 93 ? -7.863 31.625 0.574 1 92.06 93 PRO A N 1
ATOM 701 C CA . PRO A 1 93 ? -6.633 30.844 0.666 1 92.06 93 PRO A CA 1
ATOM 702 C C . PRO A 1 93 ? -5.473 31.469 -0.103 1 92.06 93 PRO A C 1
ATOM 704 O O . PRO A 1 93 ? -5.68 32.062 -1.164 1 92.06 93 PRO A O 1
ATOM 707 N N . ASP A 1 94 ? -4.301 31.359 0.496 1 92.56 94 ASP A N 1
ATOM 708 C CA . ASP A 1 94 ? -3.039 31.594 -0.202 1 92.56 94 ASP A CA 1
ATOM 709 C C . ASP A 1 94 ? -2.498 30.297 -0.803 1 92.56 94 ASP A C 1
ATOM 711 O O . ASP A 1 94 ? -2.363 29.297 -0.104 1 92.56 94 ASP A O 1
ATOM 715 N N . VAL A 1 95 ? -2.217 30.406 -2.041 1 95.88 95 VAL A N 1
ATOM 716 C CA . VAL A 1 95 ? -1.689 29.219 -2.709 1 95.88 95 VAL A CA 1
ATOM 717 C C . VAL A 1 95 ? -0.165 29.297 -2.771 1 95.88 95 VAL A C 1
ATOM 719 O O . VAL A 1 95 ? 0.391 30.203 -3.396 1 95.88 95 VAL A O 1
ATOM 722 N N . ILE A 1 96 ? 0.483 28.391 -2.141 1 97.25 96 ILE A N 1
ATOM 723 C CA . ILE A 1 96 ? 1.94 28.406 -2.07 1 97.25 96 ILE A CA 1
ATOM 724 C C . ILE A 1 96 ? 2.488 27.031 -2.445 1 97.25 96 ILE A C 1
ATOM 726 O O . ILE A 1 96 ? 1.759 26.031 -2.416 1 97.25 96 ILE A O 1
ATOM 730 N N . GLY A 1 97 ? 3.725 27.031 -2.877 1 97.88 97 GLY A N 1
ATOM 731 C CA . GLY A 1 97 ? 4.469 25.797 -3.004 1 97.88 97 GLY A CA 1
ATOM 732 C C . GLY A 1 97 ? 5.277 25.453 -1.767 1 97.88 97 GLY A C 1
ATOM 733 O O . GLY A 1 97 ? 5.875 26.328 -1.146 1 97.88 97 GLY A O 1
ATOM 734 N N . VAL A 1 98 ? 5.23 24.203 -1.354 1 98.19 98 VAL A N 1
ATOM 735 C CA . VAL A 1 98 ? 5.965 23.75 -0.179 1 98.19 98 VAL A CA 1
ATOM 736 C C . VAL A 1 98 ? 6.887 22.594 -0.565 1 98.19 98 VAL A C 1
ATOM 738 O O . VAL A 1 98 ? 6.48 21.672 -1.288 1 98.19 98 VAL A O 1
ATOM 741 N N . THR A 1 99 ? 8.102 22.703 -0.132 1 98.62 99 THR A N 1
ATOM 742 C CA . THR A 1 99 ? 9.062 21.609 -0.288 1 98.62 99 THR A CA 1
ATOM 743 C C . THR A 1 99 ? 9.633 21.188 1.064 1 98.62 99 THR A C 1
ATOM 745 O O . THR A 1 99 ? 10.195 22.016 1.784 1 98.62 99 THR A O 1
ATOM 748 N N . ALA A 1 100 ? 9.414 20 1.414 1 98.62 100 ALA A N 1
ATOM 749 C CA . ALA A 1 100 ? 10.016 19.406 2.605 1 98.62 100 ALA A CA 1
ATOM 750 C C . ALA A 1 100 ? 11.195 18.516 2.236 1 98.62 100 ALA A C 1
ATOM 752 O O . ALA A 1 100 ? 11.008 17.484 1.561 1 98.62 100 ALA A O 1
ATOM 753 N N . THR A 1 101 ? 12.398 18.891 2.689 1 98.62 101 THR A N 1
ATOM 754 C CA . THR A 1 101 ? 13.602 18.109 2.426 1 98.62 101 THR A CA 1
ATOM 755 C C . THR A 1 101 ? 14.039 17.344 3.674 1 98.62 101 THR A C 1
ATOM 757 O O . THR A 1 101 ? 14.211 17.938 4.742 1 98.62 101 THR A O 1
ATOM 760 N N . PHE A 1 102 ? 14.188 16.078 3.486 1 98.25 102 PHE A N 1
ATOM 761 C CA . PHE A 1 102 ? 14.516 15.234 4.633 1 98.25 102 PHE A CA 1
ATOM 762 C C . PHE A 1 102 ? 16.016 14.953 4.684 1 98.25 102 PHE A C 1
ATOM 764 O O . PHE A 1 102 ? 16.641 14.727 3.65 1 98.25 102 PHE A O 1
ATOM 771 N N . PRO A 1 103 ? 16.562 15.031 5.895 1 96.88 103 PRO A N 1
ATOM 772 C CA . PRO A 1 103 ? 17.953 14.57 6.02 1 96.88 103 PRO A CA 1
ATOM 773 C C . PRO A 1 103 ? 18.109 13.07 5.789 1 96.88 103 PRO A C 1
ATOM 775 O O . PRO A 1 103 ? 17.109 12.344 5.758 1 96.88 103 PRO A O 1
ATOM 778 N N . PRO A 1 104 ? 19.328 12.656 5.547 1 95.81 104 PRO A N 1
ATOM 779 C CA . PRO A 1 104 ? 19.547 11.219 5.363 1 95.81 104 PRO A CA 1
ATOM 780 C C . PRO A 1 104 ? 18.984 10.391 6.516 1 95.81 104 PRO A C 1
ATOM 782 O O . PRO A 1 104 ? 19.078 10.789 7.676 1 95.81 104 PRO A O 1
ATOM 785 N N . HIS A 1 105 ? 18.266 9.266 6.207 1 96.38 105 HIS A N 1
ATOM 786 C CA . HIS A 1 105 ? 17.625 8.367 7.164 1 96.38 105 HIS A CA 1
ATOM 787 C C . HIS A 1 105 ? 18 6.914 6.883 1 96.38 105 HIS A C 1
ATOM 789 O O . HIS A 1 105 ? 18.297 6.555 5.742 1 96.38 105 HIS A O 1
ATOM 795 N N . LEU A 1 106 ? 18.016 6.199 7.883 1 96.81 106 LEU A N 1
ATOM 796 C CA . LEU A 1 106 ? 18.141 4.75 7.766 1 96.81 106 LEU A CA 1
ATOM 797 C C . LEU A 1 106 ? 16.781 4.07 7.965 1 96.81 106 LEU A C 1
ATOM 799 O O . LEU A 1 106 ? 15.961 4.543 8.75 1 96.81 106 LEU A O 1
ATOM 803 N N . ALA A 1 107 ? 16.609 3.078 7.238 1 97.19 107 ALA A N 1
ATOM 804 C CA . ALA A 1 107 ? 15.414 2.256 7.383 1 97.19 107 ALA A CA 1
ATOM 805 C C . ALA A 1 107 ? 15.758 0.77 7.359 1 97.19 107 ALA A C 1
ATOM 807 O O . ALA A 1 107 ? 16.766 0.369 6.762 1 97.19 107 ALA A O 1
ATOM 808 N N . SER A 1 108 ? 14.969 -0.012 8.047 1 97.5 108 SER A N 1
ATOM 809 C CA . SER A 1 108 ? 15.062 -1.467 7.973 1 97.5 108 SER A CA 1
ATOM 810 C C . SER A 1 108 ? 14.023 -2.039 7.016 1 97.5 108 SER A C 1
ATOM 812 O O . SER A 1 108 ? 12.836 -1.72 7.117 1 97.5 108 SER A O 1
ATOM 814 N N . LEU A 1 109 ? 14.516 -2.771 6.16 1 96.56 109 LEU A N 1
ATOM 815 C CA . LEU A 1 109 ? 13.656 -3.5 5.238 1 96.56 109 LEU A CA 1
ATOM 816 C C . LEU A 1 109 ? 13.602 -4.98 5.598 1 96.56 109 LEU A C 1
ATOM 818 O O . LEU A 1 109 ? 14.641 -5.609 5.816 1 96.56 109 LEU A O 1
ATOM 822 N N . THR A 1 110 ? 12.406 -5.523 5.691 1 96.5 110 THR A N 1
ATOM 823 C CA . THR A 1 110 ? 12.188 -6.961 5.824 1 96.5 110 THR A CA 1
ATOM 824 C C . THR A 1 110 ? 11.297 -7.477 4.695 1 96.5 110 THR A C 1
ATOM 826 O O . THR A 1 110 ? 10.219 -6.93 4.445 1 96.5 110 THR A O 1
ATOM 829 N N . ALA A 1 111 ? 11.781 -8.469 4.129 1 92.81 111 ALA A N 1
ATOM 830 C CA . ALA A 1 111 ? 11.023 -9.07 3.035 1 92.81 111 ALA A CA 1
ATOM 831 C C . ALA A 1 111 ? 10.836 -10.57 3.268 1 92.81 111 ALA A C 1
ATOM 833 O O . ALA A 1 111 ? 11.773 -11.273 3.65 1 92.81 111 ALA A O 1
ATOM 834 N N . GLU A 1 112 ? 9.586 -11 3.145 1 90.06 112 GLU A N 1
ATOM 835 C CA . GLU A 1 112 ? 9.266 -12.422 3.084 1 90.06 112 GLU A CA 1
ATOM 836 C C . GLU A 1 112 ? 9.039 -12.875 1.644 1 90.06 112 GLU A C 1
ATOM 838 O O . GLU A 1 112 ? 8.156 -12.359 0.958 1 90.06 112 GLU A O 1
ATOM 843 N N . VAL A 1 113 ? 9.914 -13.734 1.296 1 84.69 113 VAL A N 1
ATOM 844 C CA . VAL A 1 113 ? 9.852 -14.188 -0.089 1 84.69 113 VAL A CA 1
ATOM 845 C C . VAL A 1 113 ? 9.773 -15.719 -0.127 1 84.69 113 VAL A C 1
ATOM 847 O O . VAL A 1 113 ? 10.117 -16.391 0.849 1 84.69 113 VAL A O 1
ATOM 850 N N . GLY A 1 114 ? 9.242 -16.094 -1.195 1 75.81 114 GLY A N 1
ATOM 851 C CA . GLY A 1 114 ? 9.227 -17.547 -1.382 1 75.81 114 GLY A CA 1
ATOM 852 C C . GLY A 1 114 ? 7.855 -18.156 -1.163 1 75.81 114 GLY A C 1
ATOM 853 O O . GLY A 1 114 ? 6.848 -17.453 -1.139 1 75.81 114 GLY A O 1
ATOM 854 N N . ALA A 1 115 ? 7.895 -19.406 -1.272 1 67.62 115 ALA A N 1
ATOM 855 C CA . ALA A 1 115 ? 6.703 -20.234 -1.094 1 67.62 115 ALA A CA 1
ATOM 856 C C . ALA A 1 115 ? 5.621 -19.859 -2.104 1 67.62 115 ALA A C 1
ATOM 858 O O . ALA A 1 115 ? 4.43 -19.906 -1.793 1 67.62 115 ALA A O 1
ATOM 859 N N . ARG A 1 116 ? 6.117 -19.25 -3.08 1 63.5 116 ARG A N 1
ATOM 860 C CA . ARG A 1 116 ? 5.281 -18.969 -4.246 1 63.5 116 ARG A CA 1
ATOM 861 C C . ARG A 1 116 ? 4.215 -17.938 -3.922 1 63.5 116 ARG A C 1
ATOM 863 O O . ARG A 1 116 ? 3.08 -18.031 -4.391 1 63.5 116 ARG A O 1
ATOM 870 N N . ARG A 1 117 ? 4.5 -17.281 -3.02 1 74.19 117 ARG A N 1
ATOM 871 C CA . ARG A 1 117 ? 3.592 -16.203 -2.625 1 74.19 117 ARG A CA 1
ATOM 872 C C . ARG A 1 117 ? 4.195 -14.836 -2.92 1 74.19 117 ARG A C 1
ATOM 874 O O .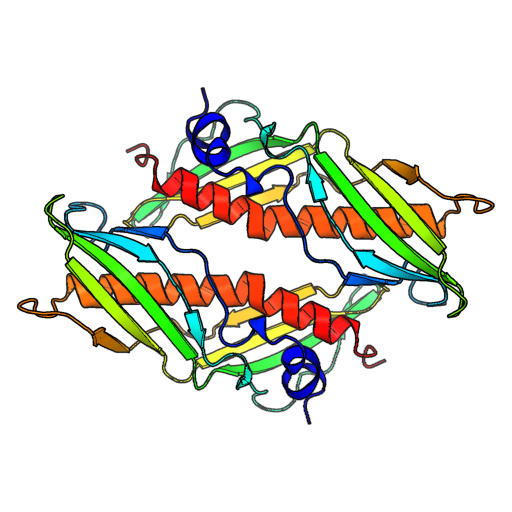 ARG A 1 117 ? 5.418 -14.703 -3.035 1 74.19 117 ARG A O 1
ATOM 881 N N . TYR A 1 118 ? 3.252 -13.992 -3.223 1 83.38 118 TYR A N 1
ATOM 882 C CA . TYR A 1 118 ? 3.674 -12.609 -3.432 1 83.38 118 TYR A CA 1
ATOM 883 C C . TYR A 1 118 ? 4.469 -12.094 -2.234 1 83.38 118 TYR A C 1
ATOM 885 O O . TYR A 1 118 ? 4.105 -12.359 -1.085 1 83.38 118 TYR A O 1
ATOM 893 N N . PRO A 1 119 ? 5.578 -11.523 -2.516 1 88.44 119 PRO A N 1
ATOM 894 C CA . PRO A 1 119 ? 6.426 -11.055 -1.417 1 88.44 119 PRO A CA 1
ATOM 895 C C . PRO A 1 119 ? 5.691 -10.102 -0.476 1 88.44 119 PRO A C 1
ATOM 897 O O . PRO A 1 119 ? 4.848 -9.32 -0.919 1 88.44 119 PRO A O 1
ATOM 900 N N . VAL A 1 120 ? 6.059 -10.25 0.771 1 89.75 120 VAL A N 1
ATOM 901 C CA . VAL A 1 120 ? 5.621 -9.297 1.783 1 89.75 120 VAL A CA 1
ATOM 902 C C . VAL A 1 120 ? 6.801 -8.43 2.223 1 89.75 120 VAL A C 1
ATOM 904 O O . VAL A 1 120 ? 7.82 -8.953 2.688 1 89.75 120 VAL A O 1
ATOM 907 N N . VAL A 1 121 ? 6.668 -7.137 2.014 1 93.56 121 VAL A N 1
ATOM 908 C CA . VAL A 1 121 ? 7.758 -6.211 2.305 1 93.56 121 VAL A CA 1
ATOM 909 C C . VAL A 1 121 ? 7.312 -5.207 3.365 1 93.56 121 VAL A C 1
ATOM 911 O O . VAL A 1 121 ? 6.203 -4.68 3.303 1 93.56 121 VAL A O 1
ATOM 914 N N . THR A 1 122 ? 8.133 -5.047 4.355 1 95.56 122 THR A N 1
ATOM 915 C CA . THR A 1 122 ? 7.898 -4.039 5.379 1 95.56 122 THR A CA 1
ATOM 916 C C . THR A 1 122 ? 9.109 -3.117 5.516 1 95.56 122 THR A C 1
ATOM 918 O O . THR A 1 122 ? 10.25 -3.572 5.441 1 95.56 122 THR A O 1
ATOM 921 N N . LEU A 1 123 ? 8.852 -1.849 5.672 1 96.31 123 LEU A N 1
ATOM 922 C CA . LEU A 1 123 ? 9.891 -0.838 5.863 1 96.31 123 LEU A CA 1
ATOM 923 C C . LEU A 1 123 ? 9.672 -0.081 7.168 1 96.31 123 LEU A C 1
ATOM 925 O O . LEU A 1 123 ? 8.562 0.389 7.441 1 96.31 123 LEU A O 1
ATOM 929 N N . LYS A 1 124 ? 10.766 0.005 7.957 1 96.38 124 LYS A N 1
ATOM 930 C CA . LYS A 1 124 ? 10.703 0.734 9.219 1 96.38 124 LYS A CA 1
ATOM 931 C C . LYS A 1 124 ? 11.797 1.795 9.297 1 96.38 124 LYS A C 1
ATOM 933 O O . LYS A 1 124 ? 12.984 1.479 9.188 1 96.38 124 LYS A O 1
ATOM 938 N N . LEU A 1 125 ? 11.383 2.99 9.547 1 96.12 125 LEU A N 1
ATOM 939 C CA . LEU A 1 125 ? 12.336 4.074 9.727 1 96.12 125 LEU A CA 1
ATOM 940 C C . LEU A 1 125 ? 12.969 4.016 11.117 1 96.12 125 LEU A C 1
ATOM 942 O O . LEU A 1 125 ? 12.281 3.736 12.102 1 96.12 125 LEU A O 1
ATOM 946 N N . HIS A 1 126 ? 14.227 4.336 11.195 1 94.88 126 HIS A N 1
ATOM 947 C CA . HIS A 1 126 ? 14.953 4.227 12.461 1 94.88 126 HIS A CA 1
ATOM 948 C C . HIS A 1 126 ? 14.742 5.465 13.328 1 94.88 126 HIS A C 1
ATOM 950 O O . HIS A 1 126 ? 14.867 5.395 14.547 1 94.88 126 HIS A O 1
ATOM 956 N N . LYS A 1 127 ? 14.523 6.559 12.727 1 93.06 127 LYS A N 1
ATOM 957 C CA . LYS A 1 127 ? 14.367 7.812 13.461 1 93.06 127 LYS A CA 1
ATOM 958 C C . LYS A 1 127 ? 13.156 8.594 12.961 1 93.06 127 LYS A C 1
ATOM 960 O O . LYS A 1 127 ? 12.641 8.32 11.867 1 93.06 127 LYS A O 1
ATOM 965 N N . LYS A 1 128 ? 12.773 9.445 13.797 1 91.62 128 LYS A N 1
ATOM 966 C CA . LYS A 1 128 ? 11.695 10.352 13.43 1 91.62 128 LYS A CA 1
ATOM 967 C C . LYS A 1 128 ? 12.109 11.266 12.273 1 91.62 128 LYS A C 1
ATOM 969 O O . LYS A 1 128 ? 13.273 11.648 12.172 1 91.62 128 LYS A O 1
ATOM 974 N N . LEU A 1 129 ? 11.109 11.547 11.5 1 94.25 129 LEU A N 1
ATOM 975 C CA . LEU A 1 129 ? 11.336 12.445 10.367 1 94.25 129 LEU A CA 1
ATOM 976 C C . LEU A 1 129 ? 11.289 13.898 10.82 1 94.25 129 LEU A C 1
ATOM 978 O O . LEU A 1 129 ? 10.406 14.297 11.586 1 94.25 129 LEU A O 1
ATOM 982 N N . ASP A 1 130 ? 12.359 14.664 10.391 1 94.19 130 ASP A N 1
ATOM 983 C CA . ASP A 1 130 ? 12.469 16.078 10.711 1 94.19 130 ASP A CA 1
ATOM 984 C C . ASP A 1 130 ? 12.953 16.875 9.492 1 94.19 130 ASP A C 1
ATOM 986 O O . ASP A 1 130 ? 14.141 17.172 9.367 1 94.19 130 ASP A O 1
ATOM 990 N N . PRO A 1 131 ? 12.031 17.25 8.672 1 97.38 131 PRO A N 1
ATOM 991 C CA . PRO A 1 131 ? 12.438 17.891 7.418 1 97.38 131 PRO A CA 1
ATOM 992 C C . PRO A 1 131 ? 12.711 19.375 7.57 1 97.38 131 PRO A C 1
ATOM 994 O O . PRO A 1 131 ? 12.258 20 8.539 1 97.38 131 PRO A O 1
ATOM 997 N N . THR A 1 132 ? 13.469 19.906 6.605 1 97.38 132 THR A N 1
ATOM 998 C CA . THR A 1 132 ? 13.562 21.344 6.371 1 97.38 132 THR A CA 1
ATOM 999 C C . THR A 1 132 ? 12.516 21.797 5.359 1 97.38 132 THR A C 1
ATOM 1001 O O . THR A 1 132 ? 12.344 21.156 4.316 1 97.38 132 THR A O 1
ATOM 1004 N N . ILE A 1 133 ? 11.883 22.859 5.715 1 97.69 133 ILE A N 1
ATOM 1005 C CA . ILE A 1 133 ? 10.781 23.328 4.875 1 97.69 133 ILE A CA 1
ATOM 1006 C C . ILE A 1 133 ? 11.219 24.562 4.094 1 97.69 133 ILE A C 1
ATOM 1008 O O . ILE A 1 133 ? 11.859 25.453 4.648 1 97.69 133 ILE A O 1
ATOM 1012 N N . SER A 1 134 ? 10.867 24.609 2.807 1 97.31 134 SER A N 1
ATOM 1013 C CA . SER A 1 134 ? 11.016 25.797 1.96 1 97.31 134 SER A CA 1
ATOM 1014 C C . SER A 1 134 ? 9.727 26.094 1.2 1 97.31 134 SER A C 1
ATOM 1016 O O . SER A 1 134 ? 8.891 25.219 1.011 1 97.31 134 SER A O 1
ATOM 1018 N N . TYR A 1 135 ? 9.648 27.312 0.788 1 96.75 135 TYR A N 1
ATOM 1019 C CA . TYR A 1 135 ? 8.391 27.766 0.199 1 96.75 135 TYR A CA 1
ATOM 1020 C C . TYR A 1 135 ? 8.633 28.469 -1.126 1 96.75 135 TYR A C 1
ATOM 1022 O O . TYR A 1 135 ? 9.695 29.062 -1.33 1 96.75 135 TYR A O 1
ATOM 1030 N N . THR A 1 136 ? 7.676 28.344 -2.012 1 96.19 136 THR A N 1
ATOM 1031 C CA . THR A 1 136 ? 7.602 29.203 -3.197 1 96.19 136 THR A CA 1
ATOM 1032 C C . THR A 1 136 ? 6.27 29.938 -3.248 1 96.19 136 THR A C 1
ATOM 1034 O O . THR A 1 136 ? 5.262 29.453 -2.723 1 96.19 136 THR A O 1
ATOM 1037 N N . ASN A 1 137 ? 6.215 31.188 -3.814 1 94.25 137 ASN A N 1
ATOM 1038 C CA . ASN A 1 137 ? 5.031 32 -3.998 1 94.25 137 ASN A CA 1
ATOM 1039 C C . ASN A 1 137 ? 4.43 32.438 -2.66 1 94.25 137 ASN A C 1
ATOM 1041 O O . ASN A 1 137 ? 3.211 32.375 -2.479 1 94.25 137 ASN A O 1
ATOM 1045 N N . LEU A 1 138 ? 5.234 32.781 -1.714 1 90.75 138 LEU A N 1
ATOM 1046 C CA . LEU A 1 138 ? 4.758 33.156 -0.394 1 90.75 138 LEU A CA 1
ATOM 1047 C C . LEU A 1 138 ? 4.16 34.562 -0.431 1 90.75 138 LEU A C 1
ATOM 1049 O O . LEU A 1 138 ? 3.35 34.938 0.427 1 90.75 138 LEU A O 1
ATOM 1053 N N . GLY A 1 139 ? 4.52 35.312 -1.404 1 84.88 139 GLY A N 1
ATOM 1054 C CA . GLY A 1 139 ? 4.062 36.688 -1.439 1 84.88 139 GLY A CA 1
ATOM 1055 C C . GLY A 1 139 ? 4.441 37.469 -0.197 1 84.88 139 GLY A C 1
ATOM 1056 O O . GLY A 1 139 ? 5.609 37.5 0.193 1 84.88 139 GLY A O 1
ATOM 1057 N N . ASN A 1 140 ? 3.422 38 0.443 1 83.56 140 ASN A N 1
ATOM 1058 C CA . ASN A 1 140 ? 3.65 38.844 1.626 1 83.56 140 ASN A CA 1
ATOM 1059 C C . ASN A 1 140 ? 3.604 38 2.904 1 83.56 140 ASN A C 1
ATOM 1061 O O . ASN A 1 140 ? 3.773 38.531 4.004 1 83.56 140 ASN A O 1
ATOM 1065 N N . LEU A 1 141 ? 3.459 36.719 2.66 1 85.19 141 LEU A N 1
ATOM 1066 C CA . LEU A 1 141 ? 3.424 35.812 3.824 1 85.19 141 LEU A CA 1
ATOM 1067 C C . LEU A 1 141 ? 4.832 35.531 4.332 1 85.19 141 LEU A C 1
ATOM 1069 O O . LEU A 1 141 ? 5.789 35.562 3.559 1 85.19 141 LEU A O 1
ATOM 1073 N N . THR A 1 142 ? 4.918 35.438 5.699 1 87 142 THR A N 1
ATOM 1074 C CA . THR A 1 142 ? 6.148 35 6.344 1 87 142 THR A CA 1
ATOM 1075 C C . THR A 1 142 ? 5.938 33.656 7.039 1 87 142 THR A C 1
ATOM 1077 O O . THR A 1 142 ? 4.891 33.438 7.648 1 87 142 THR A O 1
ATOM 1080 N N . GLU A 1 143 ? 6.996 32.906 6.832 1 88 143 GLU A N 1
ATOM 1081 C CA . GLU A 1 143 ? 6.926 31.625 7.539 1 88 143 GLU A CA 1
ATOM 1082 C C . GLU A 1 143 ? 6.766 31.828 9.039 1 88 143 GLU A C 1
ATOM 1084 O O . GLU A 1 143 ? 7.434 32.688 9.625 1 88 143 GLU A O 1
ATOM 1089 N N . ASN A 1 144 ? 5.824 31.125 9.594 1 86.38 144 ASN A N 1
ATOM 1090 C CA . ASN A 1 144 ? 5.684 31.078 11.047 1 86.38 144 ASN A CA 1
ATOM 1091 C C . ASN A 1 144 ? 5.793 29.656 11.578 1 86.38 144 ASN A C 1
ATOM 1093 O O . ASN A 1 144 ? 5.969 28.703 10.805 1 86.38 144 ASN A O 1
ATOM 1097 N N . GLU A 1 145 ? 5.77 29.547 12.828 1 87 145 GLU A N 1
ATOM 1098 C CA . GLU A 1 145 ? 5.984 28.25 13.477 1 87 145 GLU A CA 1
ATOM 1099 C C . GLU A 1 145 ? 4.883 27.266 13.102 1 87 145 GLU A C 1
ATOM 1101 O O . GLU A 1 145 ? 5.148 26.062 12.922 1 87 145 GLU A O 1
ATOM 1106 N N . THR A 1 146 ? 3.75 27.734 12.945 1 84.06 146 THR A N 1
ATOM 1107 C CA . THR A 1 146 ? 2.611 26.891 12.602 1 84.06 146 THR A CA 1
ATOM 1108 C C . THR A 1 146 ? 2.785 26.297 11.203 1 84.06 146 THR A C 1
ATOM 1110 O O . THR A 1 146 ? 2.541 25.109 11 1 84.06 146 THR A O 1
ATOM 1113 N N . MET A 1 147 ? 3.234 27.125 10.352 1 88.25 147 MET A N 1
ATOM 1114 C CA . MET A 1 147 ? 3.504 26.656 9 1 88.25 147 MET A CA 1
ATOM 1115 C C . MET A 1 147 ? 4.621 25.609 9 1 88.25 147 MET A C 1
ATOM 1117 O O . MET A 1 147 ? 4.469 24.531 8.43 1 88.25 147 MET A O 1
ATOM 1121 N N . ARG A 1 148 ? 5.633 25.984 9.68 1 91.31 148 ARG A N 1
ATOM 1122 C CA . ARG A 1 148 ? 6.816 25.125 9.68 1 91.31 148 ARG A CA 1
ATOM 1123 C C . ARG A 1 148 ? 6.504 23.766 10.289 1 91.31 148 ARG A C 1
ATOM 1125 O O . ARG A 1 148 ? 6.773 22.734 9.672 1 91.31 148 ARG A O 1
ATOM 1132 N N . LEU A 1 149 ? 5.895 23.734 11.438 1 89.69 149 LEU A N 1
ATOM 1133 C CA . LEU A 1 149 ? 5.602 22.484 12.133 1 89.69 149 LEU A CA 1
ATOM 1134 C C . LEU A 1 149 ? 4.484 21.719 11.438 1 89.69 149 LEU A C 1
ATOM 1136 O O . LEU A 1 149 ? 4.559 20.5 11.281 1 89.69 149 LEU A O 1
ATOM 1140 N N . GLY A 1 150 ? 3.459 22.438 11.031 1 89.88 150 GLY A N 1
ATOM 1141 C CA . GLY A 1 150 ? 2.326 21.828 10.359 1 89.88 150 GLY A CA 1
ATOM 1142 C C . GLY A 1 150 ? 2.703 21.125 9.07 1 89.88 150 GLY A C 1
ATOM 1143 O O . GLY A 1 150 ? 2.373 19.953 8.875 1 89.88 150 GLY A O 1
ATOM 1144 N N . TYR A 1 151 ? 3.41 21.875 8.227 1 93.62 151 TYR A N 1
ATOM 1145 C CA . TYR A 1 151 ? 3.828 21.266 6.965 1 93.62 151 TYR A CA 1
ATOM 1146 C C . TYR A 1 151 ? 4.879 20.203 7.199 1 93.62 151 TYR A C 1
ATOM 1148 O O . TYR A 1 151 ? 4.949 19.219 6.457 1 93.62 151 TYR A O 1
ATOM 1156 N N . GLY A 1 152 ? 5.719 20.375 8.203 1 94 152 GLY A N 1
ATOM 1157 C CA . GLY A 1 152 ? 6.668 19.328 8.562 1 94 152 GLY A CA 1
ATOM 1158 C C . GLY A 1 152 ? 6 18.016 8.938 1 94 152 GLY A C 1
ATOM 1159 O O . GLY A 1 152 ? 6.406 16.953 8.469 1 94 152 GLY A O 1
ATOM 1160 N N . TRP A 1 153 ? 4.961 18.141 9.695 1 91.06 153 TRP A N 1
ATOM 1161 C CA . TRP A 1 153 ? 4.219 16.969 10.109 1 91.06 153 TRP A CA 1
ATOM 1162 C C . TRP A 1 153 ? 3.521 16.312 8.922 1 91.06 153 TRP A C 1
ATOM 1164 O O . TRP A 1 153 ? 3.59 15.094 8.75 1 91.06 153 TRP A O 1
ATOM 1174 N N . GLU A 1 154 ? 2.891 17.125 8.148 1 93.44 154 GLU A N 1
ATOM 1175 C CA . GLU A 1 154 ? 2.16 16.609 6.996 1 93.44 154 GLU A CA 1
ATOM 1176 C C . GLU A 1 154 ? 3.1 15.906 6.02 1 93.44 154 GLU A C 1
ATOM 1178 O O . GLU A 1 154 ? 2.82 14.789 5.578 1 93.44 154 GLU A O 1
ATOM 1183 N N . ALA A 1 155 ? 4.16 16.578 5.73 1 96.5 155 ALA A N 1
ATOM 1184 C CA . ALA A 1 155 ? 5.121 15.992 4.797 1 96.5 155 ALA A CA 1
ATOM 1185 C C . ALA A 1 155 ? 5.699 14.695 5.352 1 96.5 155 ALA A C 1
ATOM 1187 O O . ALA A 1 155 ? 5.883 13.719 4.617 1 96.5 155 ALA A O 1
ATOM 1188 N N . SER A 1 156 ? 5.977 14.727 6.617 1 95.5 156 SER A N 1
ATOM 1189 C CA . SER A 1 156 ? 6.516 13.531 7.254 1 95.5 156 SER A CA 1
ATOM 1190 C C . SER A 1 156 ? 5.52 12.383 7.195 1 95.5 156 SER A C 1
ATOM 1192 O O . SER A 1 156 ? 5.895 11.242 6.902 1 95.5 156 SER A O 1
ATOM 1194 N N . ASP A 1 157 ? 4.336 12.695 7.496 1 93.56 157 ASP A N 1
ATOM 1195 C CA . ASP A 1 157 ? 3.287 11.688 7.449 1 93.56 157 ASP A CA 1
ATOM 1196 C C . ASP A 1 157 ? 3.119 11.141 6.035 1 93.56 157 ASP A C 1
ATOM 1198 O O . ASP A 1 157 ? 2.967 9.93 5.844 1 93.56 157 ASP A O 1
ATOM 1202 N N . MET A 1 158 ? 3.102 11.992 5.059 1 95.62 158 MET A N 1
ATOM 1203 C CA . MET A 1 158 ? 2.965 11.578 3.666 1 95.62 158 MET A CA 1
ATOM 1204 C C . MET A 1 158 ? 4.109 10.664 3.254 1 95.62 158 MET A C 1
ATOM 1206 O O . MET A 1 158 ? 3.885 9.633 2.611 1 95.62 158 MET A O 1
ATOM 1210 N N . LEU A 1 159 ? 5.293 11.07 3.625 1 97.38 159 LEU A N 1
ATOM 1211 C CA . LEU A 1 159 ? 6.449 10.234 3.314 1 97.38 159 LEU A CA 1
ATOM 1212 C C . LEU A 1 159 ? 6.336 8.867 3.99 1 97.38 159 LEU A C 1
ATOM 1214 O O . LEU A 1 159 ? 6.555 7.836 3.354 1 97.38 159 LEU A O 1
ATOM 1218 N N . HIS A 1 160 ? 6.016 8.898 5.223 1 95.25 160 HIS A N 1
ATOM 1219 C CA . HIS A 1 160 ? 5.895 7.664 5.984 1 95.25 160 HIS A CA 1
ATOM 1220 C C . HIS A 1 160 ? 4.879 6.723 5.348 1 95.25 160 HIS A C 1
ATOM 1222 O O . HIS A 1 160 ? 5.164 5.535 5.156 1 95.25 160 HIS A O 1
ATOM 1228 N N . ARG A 1 161 ? 3.783 7.199 5.012 1 93.25 161 ARG A N 1
ATOM 1229 C CA . ARG A 1 161 ? 2.736 6.395 4.391 1 93.25 161 ARG A CA 1
ATOM 1230 C C . ARG A 1 161 ? 3.186 5.867 3.033 1 93.25 161 ARG A C 1
ATOM 1232 O O . ARG A 1 161 ? 2.934 4.707 2.697 1 93.25 161 ARG A O 1
ATOM 1239 N N . ALA A 1 162 ? 3.771 6.734 2.279 1 96 162 ALA A N 1
ATOM 1240 C CA . ALA A 1 162 ? 4.25 6.324 0.962 1 96 162 ALA A CA 1
ATOM 1241 C C . ALA A 1 162 ? 5.238 5.164 1.074 1 96 162 ALA A C 1
ATOM 1243 O O . ALA A 1 162 ? 5.199 4.23 0.273 1 96 162 ALA A O 1
ATOM 1244 N N . LEU A 1 163 ? 6.082 5.262 2.055 1 96.38 163 LEU A N 1
ATOM 1245 C CA . LEU A 1 163 ? 7.094 4.23 2.256 1 96.38 163 LEU A CA 1
ATOM 1246 C C . LEU A 1 163 ? 6.445 2.914 2.676 1 96.38 163 LEU A C 1
ATOM 1248 O O . LEU A 1 163 ? 6.918 1.838 2.297 1 96.38 163 LEU A O 1
ATOM 1252 N N . GLN A 1 164 ? 5.32 3.041 3.369 1 94.06 164 GLN A N 1
ATOM 1253 C CA . GLN A 1 164 ? 4.699 1.848 3.934 1 94.06 164 GLN A CA 1
ATOM 1254 C C . GLN A 1 164 ? 3.686 1.244 2.963 1 94.06 164 GLN A C 1
ATOM 1256 O O . GLN A 1 164 ? 3.238 0.111 3.152 1 94.06 164 GLN A O 1
ATOM 1261 N N . LYS A 1 165 ? 3.352 1.986 1.97 1 93.44 165 LYS A N 1
ATOM 1262 C CA . LYS A 1 165 ? 2.277 1.502 1.107 1 93.44 165 LYS A CA 1
ATOM 1263 C C . LYS A 1 165 ? 2.738 1.411 -0.345 1 93.44 165 LYS A C 1
ATOM 1265 O O . LYS A 1 165 ? 3.158 0.347 -0.804 1 93.44 165 LYS A O 1
ATOM 1270 N N . GLU A 1 166 ? 2.947 2.543 -1.003 1 92.81 166 GLU A N 1
ATOM 1271 C CA . GLU A 1 166 ? 3.258 2.553 -2.43 1 92.81 166 GLU A CA 1
ATOM 1272 C C . GLU A 1 166 ? 4.656 2.008 -2.695 1 92.81 166 GLU A C 1
ATOM 1274 O O . GLU A 1 166 ? 4.84 1.148 -3.561 1 92.81 166 GLU A O 1
ATOM 1279 N N . TYR A 1 167 ? 5.578 2.482 -1.95 1 95.5 167 TYR A N 1
ATOM 1280 C CA . TYR A 1 167 ? 6.965 2.115 -2.223 1 95.5 167 TYR A CA 1
ATOM 1281 C C . TYR A 1 167 ? 7.191 0.63 -1.971 1 95.5 167 TYR A C 1
ATOM 1283 O O . TYR A 1 167 ? 7.84 -0.049 -2.773 1 95.5 167 TYR A O 1
ATOM 1291 N N . VAL A 1 168 ? 6.637 0.106 -0.904 1 94.25 168 VAL A N 1
ATOM 1292 C CA . VAL A 1 168 ? 6.84 -1.301 -0.576 1 94.25 168 VAL A CA 1
ATOM 1293 C C . VAL A 1 168 ? 6.156 -2.18 -1.621 1 94.25 168 VAL A C 1
ATOM 1295 O O . VAL A 1 168 ? 6.613 -3.291 -1.901 1 94.25 168 VAL A O 1
ATOM 1298 N N . ASP A 1 169 ? 5.105 -1.702 -2.188 1 91.5 169 ASP A N 1
ATOM 1299 C C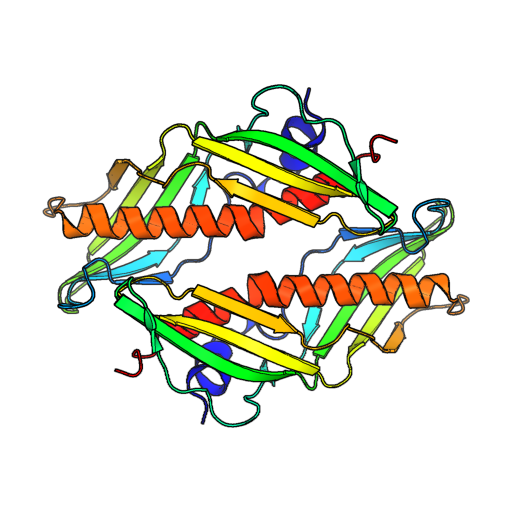A . ASP A 1 169 ? 4.48 -2.467 -3.262 1 91.5 169 ASP A CA 1
ATOM 1300 C C . ASP A 1 169 ? 5.414 -2.594 -4.461 1 91.5 169 ASP A C 1
ATOM 1302 O O . ASP A 1 169 ? 5.516 -3.662 -5.07 1 91.5 169 ASP A O 1
ATOM 1306 N N . HIS A 1 170 ? 6.035 -1.518 -4.781 1 92.25 170 HIS A N 1
ATOM 1307 C CA . HIS A 1 170 ? 6.984 -1.562 -5.887 1 92.25 170 HIS A CA 1
ATOM 1308 C C . HIS A 1 170 ? 8.172 -2.457 -5.559 1 92.25 170 HIS A C 1
ATOM 1310 O O . HIS A 1 170 ? 8.688 -3.158 -6.434 1 92.25 170 HIS A O 1
ATOM 1316 N N . LEU A 1 171 ? 8.602 -2.426 -4.324 1 93 171 LEU A N 1
ATOM 1317 C CA . LEU A 1 171 ? 9.672 -3.324 -3.9 1 93 171 LEU A CA 1
ATOM 1318 C C . LEU A 1 171 ? 9.234 -4.781 -4.016 1 93 171 LEU A C 1
ATOM 1320 O O . LEU A 1 171 ? 10.008 -5.629 -4.473 1 93 171 LEU A O 1
ATOM 1324 N N . ALA A 1 172 ? 8.031 -5.008 -3.615 1 90.38 172 ALA A N 1
ATOM 1325 C CA . ALA A 1 172 ? 7.496 -6.367 -3.715 1 90.38 172 ALA A CA 1
ATOM 1326 C C . ALA A 1 172 ? 7.461 -6.836 -5.164 1 90.38 172 ALA A C 1
ATOM 1328 O O . ALA A 1 172 ? 7.816 -7.98 -5.461 1 90.38 172 ALA A O 1
ATOM 1329 N N . ASP A 1 173 ? 7.066 -5.934 -6.023 1 87.06 173 ASP A N 1
ATOM 1330 C CA . ASP A 1 173 ? 7.051 -6.258 -7.445 1 87.06 173 ASP A CA 1
ATOM 1331 C C . ASP A 1 173 ? 8.453 -6.59 -7.949 1 87.06 173 ASP A C 1
ATOM 1333 O O . ASP A 1 173 ? 8.633 -7.559 -8.695 1 87.06 173 ASP A O 1
ATOM 1337 N N . ALA A 1 174 ? 9.328 -5.801 -7.527 1 87.94 174 ALA A N 1
ATOM 1338 C CA . ALA A 1 174 ? 10.711 -6.004 -7.941 1 87.94 174 ALA A CA 1
ATOM 1339 C C . ALA A 1 174 ? 11.258 -7.328 -7.414 1 87.94 174 ALA A C 1
ATOM 1341 O O . ALA A 1 174 ? 12 -8.023 -8.109 1 87.94 174 ALA A O 1
ATOM 1342 N N . LEU A 1 175 ? 10.883 -7.652 -6.199 1 87.56 175 LEU A N 1
ATOM 1343 C CA . LEU A 1 175 ? 11.352 -8.875 -5.559 1 87.56 175 LEU A CA 1
ATOM 1344 C C . LEU A 1 175 ? 10.734 -10.109 -6.215 1 87.56 175 LEU A C 1
ATOM 1346 O O . LEU A 1 175 ? 11.344 -11.18 -6.227 1 87.56 175 LEU A O 1
ATOM 1350 N N . ALA A 1 176 ? 9.484 -9.922 -6.633 1 81.44 176 ALA A N 1
ATOM 1351 C CA . ALA A 1 176 ? 8.797 -11.039 -7.273 1 81.44 176 ALA A CA 1
ATOM 1352 C C . ALA A 1 176 ? 9.516 -11.469 -8.547 1 81.44 176 ALA A C 1
ATOM 1354 O O . ALA A 1 176 ? 9.414 -12.625 -8.969 1 81.44 176 ALA A O 1
ATOM 1355 N N . ASP A 1 177 ? 10.273 -10.547 -9.078 1 73.56 177 ASP A N 1
ATOM 1356 C CA . ASP A 1 177 ? 10.961 -10.805 -10.344 1 73.56 177 ASP A CA 1
ATOM 1357 C C . ASP A 1 177 ? 12.359 -11.352 -10.109 1 73.56 177 ASP A C 1
ATOM 1359 O O . ASP A 1 177 ? 13.055 -11.727 -11.055 1 73.56 177 ASP A O 1
ATOM 1363 N N . VAL A 1 178 ? 12.656 -11.32 -8.891 1 71.31 178 VAL A N 1
ATOM 1364 C CA . VAL A 1 178 ? 14.008 -11.758 -8.578 1 71.31 178 VAL A CA 1
ATOM 1365 C C . VAL A 1 178 ? 13.969 -13.148 -7.945 1 71.31 178 VAL A C 1
ATOM 1367 O O . VAL A 1 178 ? 13.141 -13.414 -7.07 1 71.31 178 VAL A O 1
ATOM 1370 N N . PRO A 1 179 ? 14.766 -13.953 -8.562 1 62.84 179 PRO A N 1
ATOM 1371 C CA . PRO A 1 179 ? 14.828 -15.281 -7.953 1 62.84 179 PRO A CA 1
ATOM 1372 C C . PRO A 1 179 ? 15.211 -15.234 -6.473 1 62.84 179 PRO A C 1
ATOM 1374 O O . PRO A 1 179 ? 16.031 -14.398 -6.07 1 62.84 179 PRO A O 1
ATOM 1377 N N . ALA A 1 180 ? 14.352 -15.992 -5.641 1 57.97 180 ALA A N 1
ATOM 1378 C CA . ALA A 1 180 ? 14.664 -16.062 -4.215 1 57.97 180 ALA A CA 1
ATOM 1379 C C . ALA A 1 180 ? 16.047 -16.672 -3.986 1 57.97 180 ALA A C 1
ATOM 1381 O O . ALA A 1 180 ? 16.469 -17.547 -4.746 1 57.97 180 ALA A O 1
ATOM 1382 N N . PRO A 1 181 ? 16.922 -15.984 -3.119 1 48.34 181 PRO A N 1
ATOM 1383 C CA . PRO A 1 181 ? 18.25 -16.562 -2.842 1 48.34 181 PRO A CA 1
ATOM 1384 C C . PRO A 1 181 ? 18.156 -17.953 -2.205 1 48.34 181 PRO A C 1
ATOM 1386 O O . PRO A 1 181 ? 17.562 -18.094 -1.135 1 48.34 181 PRO A O 1
ATOM 1389 N N . TYR A 1 182 ? 17.781 -18.938 -2.945 1 43.56 182 TYR A N 1
ATOM 1390 C CA . TYR A 1 182 ? 17.922 -20.266 -2.332 1 43.56 182 TYR A CA 1
ATOM 1391 C C . TYR A 1 182 ? 19.375 -20.641 -2.141 1 43.56 182 TYR A C 1
ATOM 1393 O O . TYR A 1 182 ? 20.25 -20.172 -2.885 1 43.56 182 TYR A O 1
ATOM 1401 N N . MET B 1 1 ? -27.203 6.742 10.203 1 63.84 1 MET B N 1
ATOM 1402 C CA . MET B 1 1 ? -26.328 6.633 9.047 1 63.84 1 MET B CA 1
ATOM 1403 C C . MET B 1 1 ? -24.875 6.891 9.438 1 63.84 1 MET B C 1
ATOM 1405 O O . MET B 1 1 ? -24.594 7.801 10.211 1 63.84 1 MET B O 1
ATOM 1409 N N . ASP B 1 2 ? -24.016 5.879 9.039 1 81.19 2 ASP B N 1
ATOM 1410 C CA . ASP B 1 2 ? -22.609 6.008 9.375 1 81.19 2 ASP B CA 1
ATOM 1411 C C . ASP B 1 2 ? -21.938 7.074 8.508 1 81.19 2 ASP B C 1
ATOM 1413 O O . ASP B 1 2 ? -21.875 6.945 7.285 1 81.19 2 ASP B O 1
ATOM 1417 N N . ALA B 1 3 ? -21.531 8.188 9.109 1 80.12 3 ALA B N 1
ATOM 1418 C CA . ALA B 1 3 ? -21.016 9.367 8.406 1 80.12 3 ALA B CA 1
ATOM 1419 C C . ALA B 1 3 ? -19.766 9.023 7.609 1 80.12 3 ALA B C 1
ATOM 1421 O O . ALA B 1 3 ? -19.5 9.633 6.57 1 80.12 3 ALA B O 1
ATOM 1422 N N . VAL B 1 4 ? -19.094 8.047 8.039 1 87.31 4 VAL B N 1
ATOM 1423 C CA . VAL B 1 4 ? -17.828 7.711 7.379 1 87.31 4 VAL B CA 1
ATOM 1424 C C . VAL B 1 4 ? -18.094 6.695 6.27 1 87.31 4 VAL B C 1
ATOM 1426 O O . VAL B 1 4 ? -17.797 6.949 5.102 1 87.31 4 VAL B O 1
ATOM 1429 N N . LEU B 1 5 ? -18.75 5.676 6.504 1 89.81 5 LEU B N 1
ATOM 1430 C CA . LEU B 1 5 ? -18.906 4.57 5.566 1 89.81 5 LEU B CA 1
ATOM 1431 C C . LEU B 1 5 ? -19.984 4.875 4.539 1 89.81 5 LEU B C 1
ATOM 1433 O O . LEU B 1 5 ? -19.812 4.602 3.35 1 89.81 5 LEU B O 1
ATOM 1437 N N . GLU B 1 6 ? -21.047 5.445 4.953 1 86.12 6 GLU B N 1
ATOM 1438 C CA . GLU B 1 6 ? -22.188 5.707 4.074 1 86.12 6 GLU B CA 1
ATOM 1439 C C . GLU B 1 6 ? -22.125 7.121 3.506 1 86.12 6 GLU B C 1
ATOM 1441 O O . GLU B 1 6 ? -22.797 7.426 2.516 1 86.12 6 GLU B O 1
ATOM 1446 N N . GLY B 1 7 ? -21.312 7.898 4.082 1 84.62 7 GLY B N 1
ATOM 1447 C CA . GLY B 1 7 ? -21.156 9.266 3.613 1 84.62 7 GLY B CA 1
ATOM 1448 C C . GLY B 1 7 ? -19.797 9.539 3.008 1 84.62 7 GLY B C 1
ATOM 1449 O O . GLY B 1 7 ? -19.625 9.469 1.788 1 84.62 7 GLY B O 1
ATOM 1450 N N . GLY B 1 8 ? -18.812 9.531 3.791 1 86.62 8 GLY B N 1
ATOM 1451 C CA . GLY B 1 8 ? -17.484 9.984 3.432 1 86.62 8 GLY B CA 1
ATOM 1452 C C . GLY B 1 8 ? -16.844 9.164 2.326 1 86.62 8 GLY B C 1
ATOM 1453 O O . GLY B 1 8 ? -16.438 9.703 1.299 1 86.62 8 GLY B O 1
ATOM 1454 N N . VAL B 1 9 ? -16.906 7.914 2.492 1 88.81 9 VAL B N 1
ATOM 1455 C CA . VAL B 1 9 ? -16.203 7.023 1.575 1 88.81 9 VAL B CA 1
ATOM 1456 C C . VAL B 1 9 ? -16.906 7.012 0.223 1 88.81 9 VAL B C 1
ATOM 1458 O O . VAL B 1 9 ? -16.266 6.816 -0.817 1 88.81 9 VAL B O 1
ATOM 1461 N N . GLN B 1 10 ? -18.203 7.289 0.235 1 89.56 10 GLN B N 1
ATOM 1462 C CA . GLN B 1 10 ? -19 7.238 -0.98 1 89.56 10 GLN B CA 1
ATOM 1463 C C . GLN B 1 10 ? -18.656 8.391 -1.918 1 89.56 10 GLN B C 1
ATOM 1465 O O . GLN B 1 10 ? -19.016 8.367 -3.096 1 89.56 10 GLN B O 1
ATOM 1470 N N . LYS B 1 11 ? -18 9.328 -1.41 1 87.56 11 LYS B N 1
ATOM 1471 C CA . LYS B 1 11 ? -17.625 10.484 -2.217 1 87.56 11 LYS B CA 1
ATOM 1472 C C . LYS B 1 11 ? -16.5 10.125 -3.184 1 87.56 11 LYS B C 1
ATOM 1474 O O . LYS B 1 11 ? -16.203 10.891 -4.105 1 87.56 11 LYS B O 1
ATOM 1479 N N . TYR B 1 12 ? -15.914 9.016 -2.988 1 90.69 12 TYR B N 1
ATOM 1480 C CA . TYR B 1 12 ? -14.797 8.586 -3.82 1 90.69 12 TYR B CA 1
ATOM 1481 C C . TYR B 1 12 ? -15.227 7.496 -4.789 1 90.69 12 TYR B C 1
ATOM 1483 O O . TYR B 1 12 ? -15.25 6.316 -4.434 1 90.69 12 TYR B O 1
ATOM 1491 N N . PRO B 1 13 ? -15.359 7.895 -6.012 1 90.94 13 PRO B N 1
ATOM 1492 C CA . PRO B 1 13 ? -15.867 6.914 -6.973 1 90.94 13 PRO B CA 1
ATOM 1493 C C . PRO B 1 13 ? -14.867 5.793 -7.254 1 90.94 13 PRO B C 1
ATOM 1495 O O . PRO B 1 13 ? -15.25 4.703 -7.68 1 90.94 13 PRO B O 1
ATOM 1498 N N . GLU B 1 14 ? -13.602 6.062 -6.949 1 92.75 14 GLU B N 1
ATOM 1499 C CA . GLU B 1 14 ? -12.57 5.074 -7.246 1 92.75 14 GLU B CA 1
ATOM 1500 C C . GLU B 1 14 ? -12.555 3.957 -6.207 1 92.75 14 GLU B C 1
ATOM 1502 O O . GLU B 1 14 ? -11.875 2.947 -6.383 1 92.75 14 GLU B O 1
ATOM 1507 N N . VAL B 1 15 ? -13.383 4.105 -5.23 1 95.06 15 VAL B N 1
ATOM 1508 C CA . VAL B 1 15 ? -13.414 3.107 -4.168 1 95.06 15 VAL B CA 1
ATOM 1509 C C . VAL B 1 15 ? -14.141 1.854 -4.656 1 95.06 15 VAL B C 1
ATOM 1511 O O . VAL B 1 15 ? -13.844 0.744 -4.211 1 95.06 15 VAL B O 1
ATOM 1514 N N . ASP B 1 16 ? -15.094 2.158 -5.555 1 95.44 16 ASP B N 1
ATOM 1515 C CA . ASP B 1 16 ? -15.852 1.002 -6.031 1 95.44 16 ASP B CA 1
ATOM 1516 C C . ASP B 1 16 ? -16.312 1.203 -7.473 1 95.44 16 ASP B C 1
ATOM 1518 O O . ASP B 1 16 ? -17.266 1.942 -7.723 1 95.44 16 ASP B O 1
ATOM 1522 N N . PRO B 1 17 ? -15.805 0.494 -8.438 1 97.25 17 PRO B N 1
ATOM 1523 C CA . PRO B 1 17 ? -14.734 -0.495 -8.258 1 97.25 17 PRO B CA 1
ATOM 1524 C C . PRO B 1 17 ? -13.367 0.146 -8.016 1 97.25 17 PRO B C 1
ATOM 1526 O O . PRO B 1 17 ? -13.07 1.203 -8.578 1 97.25 17 PRO B O 1
ATOM 1529 N N . MET B 1 18 ? -12.656 -0.541 -7.172 1 97.19 18 MET B N 1
ATOM 1530 C CA . MET B 1 18 ? -11.281 -0.091 -6.938 1 97.19 18 MET B CA 1
ATOM 1531 C C . MET B 1 18 ? -10.312 -0.795 -7.879 1 97.19 18 MET B C 1
ATOM 1533 O O . MET B 1 18 ? -10.25 -2.025 -7.906 1 97.19 18 MET B O 1
ATOM 1537 N N . GLY B 1 19 ? -9.562 0.055 -8.594 1 96.25 19 GLY B N 1
ATOM 1538 C CA . GLY B 1 19 ? -8.508 -0.501 -9.438 1 96.25 19 GLY B CA 1
ATOM 1539 C C . GLY B 1 19 ? -7.258 -0.86 -8.656 1 96.25 19 GLY B C 1
ATOM 1540 O O . GLY B 1 19 ? -6.766 -0.062 -7.855 1 96.25 19 GLY B O 1
ATOM 1541 N N . LEU B 1 20 ? -6.852 -2.061 -8.852 1 94.88 20 LEU B N 1
ATOM 1542 C CA . LEU B 1 20 ? -5.629 -2.523 -8.195 1 94.88 20 LEU B CA 1
ATOM 1543 C C . LEU B 1 20 ? -4.539 -2.805 -9.219 1 94.88 20 LEU B C 1
ATOM 1545 O O . LEU B 1 20 ? -4.824 -2.986 -10.406 1 94.88 20 LEU B O 1
ATOM 1549 N N . ARG B 1 21 ? -3.34 -2.891 -8.711 1 88.5 21 ARG B N 1
ATOM 1550 C CA . ARG B 1 21 ? -2.197 -3.176 -9.57 1 88.5 21 ARG B CA 1
ATOM 1551 C C . ARG B 1 21 ? -2.17 -4.645 -9.977 1 88.5 21 ARG B C 1
ATOM 1553 O O . ARG B 1 21 ? -2.418 -5.527 -9.148 1 88.5 21 ARG B O 1
ATOM 1560 N N . GLY B 1 22 ? -1.902 -4.754 -11.281 1 91.06 22 GLY B N 1
ATOM 1561 C CA . GLY B 1 22 ? -1.613 -6.113 -11.711 1 91.06 22 GLY B CA 1
ATOM 1562 C C . GLY B 1 22 ? -0.258 -6.609 -11.25 1 91.06 22 GLY B C 1
ATOM 1563 O O . GLY B 1 22 ? 0.527 -5.852 -10.68 1 91.06 22 GLY B O 1
ATOM 1564 N N . ARG B 1 23 ? -0.104 -7.945 -11.547 1 88.31 23 ARG B N 1
ATOM 1565 C CA . ARG B 1 23 ? 1.17 -8.516 -11.125 1 88.31 23 ARG B CA 1
ATOM 1566 C C . ARG B 1 23 ? 1.4 -9.875 -11.773 1 88.31 23 ARG B C 1
ATOM 1568 O O . ARG B 1 23 ? 0.459 -10.5 -12.273 1 88.31 23 ARG B O 1
ATOM 1575 N N . TYR B 1 24 ? 2.689 -10.172 -11.719 1 85.38 24 TYR B N 1
ATOM 1576 C CA . TYR B 1 24 ? 3.086 -11.531 -12.078 1 85.38 24 TYR B CA 1
ATOM 1577 C C . TYR B 1 24 ? 2.975 -12.469 -10.883 1 85.38 24 TYR B C 1
ATOM 1579 O O . TYR B 1 24 ? 3.371 -12.117 -9.766 1 85.38 24 TYR B O 1
ATOM 1587 N N . ALA B 1 25 ? 2.291 -13.648 -11.172 1 85.12 25 ALA B N 1
ATOM 1588 C CA . ALA B 1 25 ? 2.064 -14.578 -10.07 1 85.12 25 ALA B CA 1
ATOM 1589 C C . ALA B 1 25 ? 2.457 -16 -10.453 1 85.12 25 ALA B C 1
ATOM 1591 O O . ALA B 1 25 ? 2.312 -16.391 -11.617 1 85.12 25 ALA B O 1
ATOM 1592 N N . MET B 1 26 ? 2.914 -16.688 -9.469 1 81.88 26 MET B N 1
ATOM 1593 C CA . MET B 1 26 ? 3.074 -18.125 -9.578 1 81.88 26 MET B CA 1
ATOM 1594 C C . MET B 1 26 ? 1.914 -18.859 -8.906 1 81.88 26 MET B C 1
ATOM 1596 O O . MET B 1 26 ? 1.703 -18.719 -7.699 1 81.88 26 MET B O 1
ATOM 1600 N N . LEU B 1 27 ? 1.101 -19.562 -9.688 1 82.81 27 LEU B N 1
ATOM 1601 C CA . LEU B 1 27 ? -0.14 -20.141 -9.195 1 82.81 27 LEU B CA 1
ATOM 1602 C C . LEU B 1 27 ? 0.137 -21.438 -8.422 1 82.81 27 LEU B C 1
ATOM 1604 O O . LEU B 1 27 ? -0.719 -21.906 -7.676 1 82.81 27 LEU B O 1
ATOM 1608 N N . ASN B 1 28 ? 1.025 -22.078 -8.758 1 70.38 28 ASN B N 1
ATOM 1609 C CA . ASN B 1 28 ? 1.361 -23.297 -8.039 1 70.38 28 ASN B CA 1
ATOM 1610 C C . ASN B 1 28 ? 2.471 -23.062 -7.016 1 70.38 28 ASN B C 1
ATOM 1612 O O . ASN B 1 28 ? 3.016 -21.969 -6.926 1 70.38 28 ASN B O 1
ATOM 1616 N N . SER B 1 29 ? 2.553 -24.172 -6.109 1 53.81 29 SER B N 1
ATOM 1617 C CA . SER B 1 29 ? 3.598 -24.141 -5.09 1 53.81 29 SER B CA 1
ATOM 1618 C C . SER B 1 29 ? 4.969 -23.891 -5.711 1 53.81 29 SER B C 1
ATOM 1620 O O . SER B 1 29 ? 5.191 -24.203 -6.883 1 53.81 29 SER B O 1
ATOM 1622 N N . TRP B 1 30 ? 5.672 -22.797 -5.242 1 46.69 30 TRP B N 1
ATOM 1623 C CA . TRP B 1 30 ? 6.973 -22.281 -5.668 1 46.69 30 TRP B CA 1
ATOM 1624 C C . TRP B 1 30 ? 7.848 -23.422 -6.211 1 46.69 30 TRP B C 1
ATOM 1626 O O . TRP B 1 30 ? 8.898 -23.172 -6.805 1 46.69 30 TRP B O 1
ATOM 1636 N N . ILE B 1 31 ? 7.805 -24.531 -5.57 1 44.91 31 ILE B N 1
ATOM 1637 C CA . ILE B 1 31 ? 8.852 -25.453 -5.992 1 44.91 31 ILE B CA 1
ATOM 1638 C C . ILE B 1 31 ? 8.773 -25.656 -7.504 1 44.91 31 ILE B C 1
ATOM 1640 O O . ILE B 1 31 ? 9.797 -25.719 -8.18 1 44.91 31 ILE B O 1
ATOM 1644 N N . ARG B 1 32 ? 7.746 -26.109 -7.992 1 50.22 32 ARG B N 1
ATOM 1645 C CA . ARG B 1 32 ? 7.727 -26.422 -9.422 1 50.22 32 ARG B CA 1
ATOM 1646 C C . ARG B 1 32 ? 6.844 -25.438 -10.172 1 50.22 32 ARG B C 1
ATOM 1648 O O . ARG B 1 32 ? 5.617 -25.547 -10.156 1 50.22 32 ARG B O 1
ATOM 1655 N N . SER B 1 33 ? 7.195 -24.125 -10.234 1 56.81 33 SER B N 1
ATOM 1656 C CA . SER B 1 33 ? 6.57 -22.922 -10.789 1 56.81 33 SER B CA 1
ATOM 1657 C C . SER B 1 33 ? 6.203 -23.125 -12.258 1 56.81 33 SER B C 1
ATOM 1659 O O . SER B 1 33 ? 6.711 -22.406 -13.133 1 56.81 33 SER B O 1
ATOM 1661 N N . ASP B 1 34 ? 5.469 -24.141 -12.484 1 74.31 34 ASP B N 1
ATOM 1662 C CA . ASP B 1 34 ? 5.211 -24.391 -13.891 1 74.31 34 ASP B CA 1
ATOM 1663 C C . ASP B 1 34 ? 3.975 -23.641 -14.375 1 74.31 34 ASP B C 1
ATOM 1665 O O . ASP B 1 34 ? 3.75 -23.516 -15.578 1 74.31 34 ASP B O 1
ATOM 1669 N N . TRP B 1 35 ? 3.338 -23.125 -13.305 1 84.12 35 TRP B N 1
ATOM 1670 C CA . TRP B 1 35 ? 2.139 -22.391 -13.711 1 84.12 35 TRP B CA 1
ATOM 1671 C C . TRP B 1 35 ? 2.219 -20.938 -13.289 1 84.12 35 TRP B C 1
ATOM 1673 O O . TRP B 1 35 ? 2.277 -20.625 -12.094 1 84.12 35 TRP B O 1
ATOM 1683 N N . THR B 1 36 ? 2.242 -20.031 -14.305 1 85.5 36 THR B N 1
ATOM 1684 C CA . THR B 1 36 ? 2.416 -18.609 -14.047 1 85.5 36 THR B CA 1
ATOM 1685 C C . THR B 1 36 ? 1.254 -17.812 -14.633 1 85.5 36 THR B C 1
ATOM 1687 O O . THR B 1 36 ? 0.531 -18.312 -15.5 1 85.5 36 THR B O 1
ATOM 1690 N N . ALA B 1 37 ? 1.104 -16.688 -14.062 1 90.5 37 ALA B N 1
ATOM 1691 C CA . ALA B 1 37 ? 0.007 -15.836 -14.508 1 90.5 37 ALA B CA 1
ATOM 1692 C C . ALA B 1 37 ? 0.411 -14.367 -14.492 1 90.5 37 ALA B C 1
ATOM 1694 O O . ALA B 1 37 ? 0.991 -13.891 -13.508 1 90.5 37 ALA B O 1
ATOM 1695 N N . ASN B 1 38 ? 0.18 -13.672 -15.602 1 91.75 38 ASN B N 1
ATOM 1696 C CA . ASN B 1 38 ? 0.21 -12.211 -15.633 1 91.75 38 ASN B CA 1
ATOM 1697 C C . ASN B 1 38 ? -1.179 -11.617 -15.422 1 91.75 38 ASN B C 1
ATOM 1699 O O . ASN B 1 38 ? -2.043 -11.719 -16.297 1 91.75 38 ASN B O 1
ATOM 1703 N N . ILE B 1 39 ? -1.316 -11.062 -14.273 1 95.12 39 ILE B N 1
ATOM 1704 C CA . ILE B 1 39 ? -2.625 -10.57 -13.859 1 95.12 39 ILE B CA 1
ATOM 1705 C C . ILE B 1 39 ? -2.73 -9.078 -14.141 1 95.12 39 ILE B C 1
ATOM 1707 O O . ILE B 1 39 ? -1.836 -8.305 -13.789 1 95.12 39 ILE B O 1
ATOM 1711 N N . LYS B 1 40 ? -3.852 -8.703 -14.82 1 96.44 40 LYS B N 1
ATOM 1712 C CA . LYS B 1 40 ? -4.086 -7.301 -15.172 1 96.44 40 LYS B CA 1
ATOM 1713 C C . LYS B 1 40 ? -5.555 -6.93 -14.992 1 96.44 40 LYS B C 1
ATOM 1715 O O . LYS B 1 40 ? -6.391 -7.793 -14.703 1 96.44 40 LYS B O 1
ATOM 1720 N N . ASP B 1 41 ? -5.816 -5.664 -15.086 1 97.56 41 ASP B N 1
ATOM 1721 C CA . ASP B 1 41 ? -7.176 -5.137 -15.039 1 97.56 41 ASP B CA 1
ATOM 1722 C C . ASP B 1 41 ? -7.906 -5.613 -13.781 1 97.56 41 ASP B C 1
ATOM 1724 O O . ASP B 1 41 ? -9.023 -6.133 -13.867 1 97.56 41 ASP B O 1
ATOM 1728 N N . VAL B 1 42 ? -7.23 -5.461 -12.695 1 98.19 42 VAL B N 1
ATOM 1729 C CA . VAL B 1 42 ? -7.766 -5.957 -11.43 1 98.19 42 VAL B CA 1
ATOM 1730 C C . VAL B 1 42 ? -8.758 -4.949 -10.859 1 98.19 42 VAL B C 1
ATOM 1732 O O . VAL B 1 42 ? -8.445 -3.764 -10.727 1 98.19 42 VAL B O 1
ATOM 1735 N N . ALA B 1 43 ? -9.961 -5.43 -10.539 1 98.56 43 ALA B N 1
ATOM 1736 C CA . ALA B 1 43 ? -11 -4.598 -9.938 1 98.56 43 ALA B CA 1
ATOM 1737 C C . ALA B 1 43 ? -11.523 -5.223 -8.648 1 98.56 43 ALA B C 1
ATOM 1739 O O . ALA B 1 43 ? -11.898 -6.398 -8.633 1 98.56 43 ALA B O 1
ATOM 1740 N N . LEU B 1 44 ? -11.445 -4.555 -7.609 1 98.56 44 LEU B N 1
ATOM 1741 C CA . LEU B 1 44 ? -12.078 -4.922 -6.352 1 98.56 44 LEU B CA 1
ATOM 1742 C C . LEU B 1 44 ? -13.453 -4.262 -6.223 1 98.56 44 LEU B C 1
ATOM 1744 O O . LEU B 1 44 ? -13.57 -3.039 -6.344 1 98.56 44 LEU B O 1
ATOM 1748 N N . VAL B 1 45 ? -14.43 -5.102 -6.004 1 98.06 45 VAL B N 1
ATOM 1749 C CA . VAL B 1 45 ? -15.805 -4.617 -5.98 1 98.06 45 VAL B CA 1
ATOM 1750 C C . VAL B 1 45 ? -16.438 -4.949 -4.633 1 98.06 45 VAL B C 1
ATOM 1752 O O . VAL B 1 45 ? -16.156 -5.996 -4.047 1 98.06 45 VAL B O 1
ATOM 1755 N N . GLY B 1 46 ? -17.312 -4.004 -4.227 1 97.38 46 GLY B N 1
ATOM 1756 C CA . GLY B 1 46 ? -18.125 -4.297 -3.053 1 97.38 46 GLY B CA 1
ATOM 1757 C C . GLY B 1 46 ? -17.781 -3.428 -1.858 1 97.38 46 GLY B C 1
ATOM 1758 O O . GLY B 1 46 ? -18.469 -3.473 -0.836 1 97.38 46 GLY B O 1
ATOM 1759 N N . LEU B 1 47 ? -16.781 -2.564 -2.012 1 96.12 47 LEU B N 1
ATOM 1760 C CA . LEU B 1 47 ? -16.297 -1.776 -0.884 1 96.12 47 LEU B CA 1
ATOM 1761 C C . LEU B 1 47 ? -17.312 -0.696 -0.504 1 96.12 47 LEU B C 1
ATOM 1763 O O . LEU B 1 47 ? -17.297 -0.198 0.624 1 96.12 47 LEU B O 1
ATOM 1767 N N . SER B 1 48 ? -18.141 -0.286 -1.431 1 92.69 48 SER B N 1
ATOM 1768 C CA . SER B 1 48 ? -19.156 0.725 -1.148 1 92.69 48 SER B CA 1
ATOM 1769 C C . SER B 1 48 ? -20.266 0.163 -0.264 1 92.69 48 SER B C 1
ATOM 1771 O O . SER B 1 48 ? -21.062 0.918 0.28 1 92.69 48 SER B O 1
ATOM 1773 N N . GLN B 1 49 ? -20.281 -1.137 -0.066 1 93.81 49 GLN B N 1
ATOM 1774 C CA . GLN B 1 49 ? -21.344 -1.779 0.688 1 93.81 49 GLN B CA 1
ATOM 1775 C C . GLN B 1 49 ? -20.875 -2.166 2.088 1 93.81 49 GLN B C 1
ATOM 1777 O O . GLN B 1 49 ? -21.609 -2.828 2.83 1 93.81 49 GLN B O 1
ATOM 1782 N N . VAL B 1 50 ? -19.688 -1.815 2.43 1 95.44 50 VAL B N 1
ATOM 1783 C CA . VAL B 1 50 ? -19.172 -2.082 3.77 1 95.44 50 VAL B CA 1
ATOM 1784 C C . VAL B 1 50 ? -20 -1.326 4.801 1 95.44 50 VAL B C 1
ATOM 1786 O O . VAL B 1 50 ? -20.328 -0.151 4.609 1 95.44 50 VAL B O 1
ATOM 1789 N N . ARG B 1 51 ? -20.375 -2.01 5.91 1 93.69 51 ARG B N 1
ATOM 1790 C CA . ARG B 1 51 ? -21.188 -1.4 6.953 1 93.69 51 ARG B CA 1
ATOM 1791 C C . ARG B 1 51 ? -20.688 -1.792 8.336 1 93.69 51 ARG B C 1
ATOM 1793 O O . ARG B 1 51 ? -19.984 -2.795 8.492 1 93.69 51 ARG B O 1
ATOM 1800 N N . ARG B 1 52 ? -21.078 -1.067 9.258 1 93.81 52 ARG B N 1
ATOM 1801 C CA . ARG B 1 52 ? -20.734 -1.378 10.648 1 93.81 52 ARG B CA 1
ATOM 1802 C C . ARG B 1 52 ? -21.516 -2.592 11.141 1 93.81 52 ARG B C 1
ATOM 1804 O O . ARG B 1 52 ? -22.688 -2.762 10.812 1 93.81 52 ARG B O 1
ATOM 1811 N N . ALA B 1 53 ? -20.797 -3.398 11.828 1 93.25 53 ALA B N 1
ATOM 1812 C CA . ALA B 1 53 ? -21.438 -4.492 12.555 1 93.25 53 ALA B CA 1
ATOM 1813 C C . ALA B 1 53 ? -21.719 -4.102 14 1 93.25 53 ALA B C 1
ATOM 1815 O O . ALA B 1 53 ? -20.906 -4.367 14.898 1 93.25 53 ALA B O 1
ATOM 1816 N N . GLY B 1 54 ? -22.781 -3.344 14.289 1 90.44 54 GLY B N 1
ATOM 1817 C CA . GLY B 1 54 ? -23.094 -2.854 15.625 1 90.44 54 GLY B CA 1
ATOM 1818 C C . GLY B 1 54 ? -22.484 -1.492 15.914 1 90.44 54 GLY B C 1
ATOM 1819 O O . GLY B 1 54 ? -22.062 -0.789 14.992 1 90.44 54 GLY B O 1
ATOM 1820 N N . ASP B 1 55 ? -22.484 -1.138 17.188 1 89.5 55 ASP B N 1
ATOM 1821 C CA . ASP B 1 55 ? -21.953 0.158 17.594 1 89.5 55 ASP B CA 1
ATOM 1822 C C . ASP B 1 55 ? -20.438 0.096 17.766 1 89.5 55 ASP B C 1
ATOM 1824 O O . ASP B 1 55 ? -19.875 -0.974 18.016 1 89.5 55 ASP B O 1
ATOM 1828 N N . CYS B 1 56 ? -19.906 1.205 17.484 1 91.12 56 CYS B N 1
ATOM 1829 C CA . CYS B 1 56 ? -18.469 1.315 17.797 1 91.12 56 CYS B CA 1
ATOM 1830 C C . CYS B 1 56 ? -18.234 1.304 19.297 1 91.12 56 CYS B C 1
ATOM 1832 O O . CYS B 1 56 ? -19.109 1.663 20.078 1 91.12 56 CYS B O 1
ATOM 1834 N N . ALA B 1 57 ? -17.047 0.864 19.609 1 90.69 57 ALA B N 1
ATOM 1835 C CA . ALA B 1 57 ? -16.641 0.945 21 1 90.69 57 ALA B CA 1
ATOM 1836 C C . ALA B 1 57 ? -16.5 2.396 21.453 1 90.69 57 ALA B C 1
ATOM 1838 O O . ALA B 1 57 ? -16.359 3.299 20.625 1 90.69 57 ALA B O 1
ATOM 1839 N N . GLU B 1 58 ? -16.594 2.584 22.734 1 87.94 58 GLU B N 1
ATOM 1840 C CA . GLU B 1 58 ? -16.375 3.92 23.281 1 87.94 58 GLU B CA 1
ATOM 1841 C C . GLU B 1 58 ? -14.977 4.426 22.953 1 87.94 58 GLU B C 1
ATOM 1843 O O . GLU B 1 58 ? -14 3.686 23.078 1 87.94 58 GLU B O 1
ATOM 1848 N N . ALA B 1 59 ? -14.969 5.598 22.547 1 87.62 59 ALA B N 1
ATOM 1849 C CA . ALA B 1 59 ? -13.68 6.199 22.219 1 87.62 59 ALA B CA 1
ATOM 1850 C C . ALA B 1 59 ? -12.797 6.324 23.453 1 87.62 59 ALA B C 1
ATOM 1852 O O . ALA B 1 59 ? -13.297 6.59 24.562 1 87.62 59 ALA B O 1
ATOM 1853 N N . SER B 1 60 ? -11.555 6.086 23.234 1 90.81 60 SER B N 1
ATOM 1854 C CA . SER B 1 60 ? -10.594 6.227 24.312 1 90.81 60 SER B CA 1
ATOM 1855 C C . SER B 1 60 ? -9.484 7.203 23.938 1 90.81 60 SER B C 1
ATOM 1857 O O . SER B 1 60 ? -9.016 7.223 22.797 1 90.81 60 SER B O 1
ATOM 1859 N N . ALA B 1 61 ? -9.023 7.891 24.922 1 88.5 61 ALA B N 1
ATOM 1860 C CA . ALA B 1 61 ? -7.961 8.867 24.703 1 88.5 61 ALA B CA 1
ATOM 1861 C C . ALA B 1 61 ? -6.586 8.219 24.812 1 88.5 61 ALA B C 1
ATOM 1863 O O . ALA B 1 61 ? -6.359 7.383 25.688 1 88.5 61 ALA B O 1
ATOM 1864 N N . LEU B 1 62 ? -5.766 8.656 23.906 1 87.88 62 LEU B N 1
ATOM 1865 C CA . LEU B 1 62 ? -4.371 8.227 23.953 1 87.88 62 LEU B CA 1
ATOM 1866 C C . LEU B 1 62 ? -3.504 9.273 24.641 1 87.88 62 LEU B C 1
ATOM 1868 O O . LEU B 1 62 ? -3.871 10.453 24.703 1 87.88 62 LEU B O 1
ATOM 1872 N N . PRO B 1 63 ? -2.342 8.742 25.141 1 84.62 63 PRO B N 1
ATOM 1873 C CA . PRO B 1 63 ? -1.416 9.719 25.719 1 84.62 63 PRO B CA 1
ATOM 1874 C C . PRO B 1 63 ? -1.011 10.812 24.734 1 84.62 63 PRO B C 1
ATOM 1876 O O . PRO B 1 63 ? -0.688 11.93 25.141 1 84.62 63 PRO B O 1
ATOM 1879 N N . SER B 1 64 ? -1.091 10.516 23.531 1 77.06 64 SER B N 1
ATOM 1880 C CA . SER B 1 64 ? -0.708 11.445 22.484 1 77.06 64 SER B CA 1
ATOM 1881 C C . SER B 1 64 ? -1.751 12.547 22.297 1 77.06 64 SER B C 1
ATOM 1883 O O . SER B 1 64 ? -1.521 13.516 21.578 1 77.06 64 SER B O 1
ATOM 1885 N N . GLY B 1 65 ? -2.883 12.43 22.953 1 79.06 65 GLY B N 1
ATOM 1886 C CA . GLY B 1 65 ? -3.971 13.375 22.781 1 79.06 65 GLY B CA 1
ATOM 1887 C C . GLY B 1 65 ? -4.965 12.961 21.703 1 79.06 65 GLY B C 1
ATOM 1888 O O . GLY B 1 65 ? -6.016 13.578 21.547 1 79.06 65 GLY B O 1
ATOM 1889 N N . ARG B 1 66 ? -4.625 11.891 21.156 1 84.19 66 ARG B N 1
ATOM 1890 C CA . ARG B 1 66 ? -5.527 11.391 20.125 1 84.19 66 ARG B CA 1
ATOM 1891 C C . ARG B 1 66 ? -6.586 10.469 20.734 1 84.19 66 ARG B C 1
ATOM 1893 O O . ARG B 1 66 ? -6.445 10.016 21.859 1 84.19 66 ARG B O 1
ATOM 1900 N N . LEU B 1 67 ? -7.641 10.383 19.953 1 88.56 67 LEU B N 1
ATOM 1901 C CA . LEU B 1 67 ? -8.711 9.461 20.312 1 88.56 67 LEU B CA 1
ATOM 1902 C C . LEU B 1 67 ? -8.672 8.211 19.438 1 88.56 67 LEU B C 1
ATOM 1904 O O . LEU B 1 67 ? -8.43 8.305 18.234 1 88.56 67 LEU B O 1
ATOM 1908 N N . VAL B 1 68 ? -8.938 7.164 20.125 1 92.75 68 VAL B N 1
ATOM 1909 C CA . VAL B 1 68 ? -9.008 5.906 19.391 1 92.75 68 VAL B CA 1
ATOM 1910 C C . VAL B 1 68 ? -10.461 5.422 19.328 1 92.75 68 VAL B C 1
ATOM 1912 O O . VAL B 1 68 ? -11.141 5.363 20.359 1 92.75 68 VAL B O 1
ATOM 1915 N N . VAL B 1 69 ? -10.898 5.156 18.156 1 90.75 69 VAL B N 1
ATOM 1916 C CA . VAL B 1 69 ? -12.219 4.594 17.922 1 90.75 69 VAL B CA 1
ATOM 1917 C C . VAL B 1 69 ? -12.086 3.209 17.297 1 90.75 69 VAL B C 1
ATOM 1919 O O . VAL B 1 69 ? -11.289 3.012 16.375 1 90.75 69 VAL B O 1
ATOM 1922 N N . SER B 1 70 ? -12.867 2.283 17.844 1 94 70 SER B N 1
ATOM 1923 C CA . SER B 1 70 ? -12.867 0.917 17.344 1 94 70 SER B CA 1
ATOM 1924 C C . SER B 1 70 ? -14.266 0.478 16.922 1 94 70 SER B C 1
ATOM 1926 O O . SER B 1 70 ? -15.219 0.632 17.688 1 94 70 SER B O 1
ATOM 1928 N N . CYS B 1 71 ? -14.336 -0.032 15.734 1 95.12 71 CYS B N 1
ATOM 1929 C CA . CYS B 1 71 ? -15.602 -0.514 15.195 1 95.12 71 CYS B CA 1
ATOM 1930 C C . CYS B 1 71 ? -15.43 -1.874 14.523 1 95.12 71 CYS B C 1
ATOM 1932 O O . CYS B 1 71 ? -14.32 -2.24 14.133 1 95.12 71 CYS B O 1
ATOM 1934 N N . SER B 1 72 ? -16.531 -2.582 14.508 1 95.56 72 SER B N 1
ATOM 1935 C CA . SER B 1 72 ? -16.594 -3.801 13.711 1 95.56 72 SER B CA 1
ATOM 1936 C C . SER B 1 72 ? -17.312 -3.551 12.383 1 95.56 72 SER B C 1
ATOM 1938 O O . SER B 1 72 ? -18.359 -2.896 12.344 1 95.56 72 SER B O 1
ATOM 1940 N N . LEU B 1 73 ? -16.672 -4.055 11.383 1 96.56 73 LEU B N 1
ATOM 1941 C CA . LEU B 1 73 ? -17.234 -3.867 10.047 1 96.56 73 LEU B CA 1
ATOM 1942 C C . LEU B 1 73 ? -17.672 -5.199 9.445 1 96.56 73 LEU B C 1
ATOM 1944 O O . LEU B 1 73 ? -17.062 -6.234 9.703 1 96.56 73 LEU B O 1
ATOM 1948 N N . ARG B 1 74 ? -18.734 -5.105 8.648 1 96.56 74 ARG B N 1
ATOM 1949 C CA . ARG B 1 74 ? -19.188 -6.223 7.836 1 96.56 74 ARG B CA 1
ATOM 1950 C C . ARG B 1 74 ? -18.812 -6.02 6.371 1 96.56 74 ARG B C 1
ATOM 1952 O O . ARG B 1 74 ? -19.141 -4.992 5.777 1 96.56 74 ARG B O 1
ATOM 1959 N N . LEU B 1 75 ? -18.078 -6.938 5.848 1 96.44 75 LEU B N 1
ATOM 1960 C CA . LEU B 1 75 ? -17.703 -6.992 4.438 1 96.44 75 LEU B CA 1
ATOM 1961 C C . LEU B 1 75 ? -18.469 -8.086 3.711 1 96.44 75 LEU B C 1
ATOM 1963 O O . LEU B 1 75 ? -18.016 -9.227 3.633 1 96.44 75 LEU B O 1
ATOM 1967 N N . ASP B 1 76 ? -19.578 -7.73 3.047 1 92.75 76 ASP B N 1
ATOM 1968 C CA . ASP B 1 76 ? -20.531 -8.75 2.65 1 92.75 76 ASP B CA 1
ATOM 1969 C C . ASP B 1 76 ? -20.438 -9.039 1.153 1 92.75 76 ASP B C 1
ATOM 1971 O O . ASP B 1 76 ? -20.891 -10.094 0.692 1 92.75 76 ASP B O 1
ATOM 1975 N N . ALA B 1 77 ? -19.938 -8.164 0.396 1 91.12 77 ALA B N 1
ATOM 1976 C CA . ALA B 1 77 ? -20.062 -8.32 -1.051 1 91.12 77 ALA B CA 1
ATOM 1977 C C . ALA B 1 77 ? -18.75 -8.008 -1.757 1 91.12 77 ALA B C 1
ATOM 1979 O O . ALA B 1 77 ? -18.734 -7.266 -2.74 1 91.12 77 ALA B O 1
ATOM 1980 N N . LEU B 1 78 ? -17.766 -8.672 -1.204 1 97.81 78 LEU B N 1
ATOM 1981 C CA . LEU B 1 78 ? -16.484 -8.352 -1.827 1 97.81 78 LEU B CA 1
ATOM 1982 C C . LEU B 1 78 ? -16.172 -9.344 -2.939 1 97.81 78 LEU B C 1
ATOM 1984 O O . LEU B 1 78 ? -16.422 -10.547 -2.801 1 97.81 78 LEU B O 1
ATOM 1988 N N . SER B 1 79 ? -15.68 -8.844 -3.996 1 98.56 79 SER B N 1
ATOM 1989 C CA . SER B 1 79 ? -15.148 -9.68 -5.07 1 98.56 79 SER B CA 1
ATOM 1990 C C . SER B 1 79 ? -13.945 -9.016 -5.742 1 98.56 79 SER B C 1
ATOM 1992 O O . SER B 1 79 ? -13.844 -7.785 -5.766 1 98.56 79 SER B O 1
ATOM 1994 N N . VAL B 1 80 ? -13.055 -9.828 -6.168 1 98.75 80 VAL B N 1
ATOM 1995 C CA . VAL B 1 80 ? -11.922 -9.391 -6.977 1 98.75 80 VAL B CA 1
ATOM 1996 C C . VAL B 1 80 ? -12.016 -9.992 -8.375 1 98.75 80 VAL B C 1
ATOM 1998 O O . VAL B 1 80 ? -12.156 -11.211 -8.523 1 98.75 80 VAL B O 1
ATOM 2001 N N . ARG B 1 81 ? -12.008 -9.133 -9.391 1 98.69 81 ARG B N 1
ATOM 2002 C CA . ARG B 1 81 ? -12.047 -9.547 -10.789 1 98.69 81 ARG B CA 1
ATOM 2003 C C . ARG B 1 81 ? -10.773 -9.133 -11.523 1 98.69 81 ARG B C 1
ATOM 2005 O O . ARG B 1 81 ? -10.266 -8.023 -11.32 1 98.69 81 ARG B O 1
ATOM 2012 N N . PHE B 1 82 ? -10.312 -10.055 -12.352 1 98.56 82 PHE B N 1
ATOM 2013 C CA . PHE B 1 82 ? -9.125 -9.688 -13.117 1 98.56 82 PHE B CA 1
ATOM 2014 C C . PHE B 1 82 ? -8.992 -10.562 -14.352 1 98.56 82 PHE B C 1
ATOM 2016 O O . PHE B 1 82 ? -9.68 -11.578 -14.484 1 98.56 82 PHE B O 1
ATOM 2023 N N . THR B 1 83 ? -8.188 -10.031 -15.242 1 98.44 83 THR B N 1
ATOM 2024 C CA . THR B 1 83 ? -7.762 -10.797 -16.406 1 98.44 83 THR B CA 1
ATOM 2025 C C . THR B 1 83 ? -6.414 -11.461 -16.156 1 98.44 83 THR B C 1
ATOM 2027 O O . THR B 1 83 ? -5.504 -10.844 -15.594 1 98.44 83 THR B O 1
ATOM 2030 N N . SER B 1 84 ? -6.367 -12.734 -16.5 1 96.88 84 SER B N 1
ATOM 2031 C CA . SER B 1 84 ? -5.137 -13.5 -16.281 1 96.88 84 SER B CA 1
ATOM 2032 C C . SER B 1 84 ? -4.641 -14.117 -17.578 1 96.88 84 SER B C 1
ATOM 2034 O O . SER B 1 84 ? -5.395 -14.789 -18.281 1 96.88 84 SER B O 1
ATOM 2036 N N . ALA B 1 85 ? -3.387 -13.773 -17.953 1 95.81 85 ALA B N 1
ATOM 2037 C CA . ALA B 1 85 ? -2.664 -14.539 -18.969 1 95.81 85 ALA B CA 1
ATOM 2038 C C . ALA B 1 85 ? -1.818 -15.641 -18.328 1 95.81 85 ALA B C 1
ATOM 2040 O O . ALA B 1 85 ? -0.701 -15.383 -17.859 1 95.81 85 ALA B O 1
ATOM 2041 N N . GLN B 1 86 ? -2.42 -16.797 -18.281 1 92.31 86 GLN B N 1
ATOM 2042 C CA . GLN B 1 86 ? -1.733 -17.891 -17.578 1 92.31 86 GLN B CA 1
ATOM 2043 C C . GLN B 1 86 ? -1.006 -18.797 -18.562 1 92.31 86 GLN B C 1
ATOM 2045 O O . GLN B 1 86 ? -1.457 -18.984 -19.703 1 92.31 86 GLN B O 1
ATOM 2050 N N . SER B 1 87 ? 0.097 -19.25 -18.031 1 88.69 87 SER B N 1
ATOM 2051 C CA . SER B 1 87 ? 0.925 -20.141 -18.844 1 88.69 87 SER B CA 1
ATOM 2052 C C . SER B 1 87 ? 1.451 -21.297 -18.016 1 88.69 87 SER B C 1
ATOM 2054 O O . SER B 1 87 ? 1.779 -21.141 -16.844 1 88.69 87 SER B O 1
ATOM 2056 N N . TYR B 1 88 ? 1.4 -22.359 -18.672 1 83.62 88 TYR B N 1
ATOM 2057 C CA . TYR B 1 88 ? 2.023 -23.547 -18.109 1 83.62 88 TYR B CA 1
ATOM 2058 C C . TYR B 1 88 ? 3.367 -23.828 -18.781 1 83.62 88 TYR B C 1
ATOM 2060 O O . TYR B 1 88 ? 3.445 -23.953 -20 1 83.62 88 TYR B O 1
ATOM 2068 N N . LEU B 1 89 ? 4.395 -23.844 -17.984 1 80.38 89 LEU B N 1
ATOM 2069 C CA . LEU B 1 89 ? 5.742 -24.156 -18.453 1 80.38 89 LEU B CA 1
ATOM 2070 C C . LEU B 1 89 ? 6.156 -23.203 -19.562 1 80.38 89 LEU B C 1
ATOM 2072 O O . LEU B 1 89 ? 6.754 -23.625 -20.562 1 80.38 89 LEU B O 1
ATOM 2076 N N . GLY B 1 90 ? 5.734 -22.016 -19.469 1 78.44 90 GLY B N 1
ATOM 2077 C CA . GLY B 1 90 ? 6.18 -20.984 -20.406 1 78.44 90 GLY B CA 1
ATOM 2078 C C . GLY B 1 90 ? 5.5 -21.078 -21.75 1 78.44 90 GLY B C 1
ATOM 2079 O O . GLY B 1 90 ? 5.855 -20.344 -22.688 1 78.44 90 GLY B O 1
ATOM 2080 N N . GLN B 1 91 ? 4.582 -21.891 -21.969 1 84.62 91 GLN B N 1
ATOM 2081 C CA . GLN B 1 91 ? 3.84 -22 -23.219 1 84.62 91 GLN B CA 1
ATOM 2082 C C . GLN B 1 91 ? 3.016 -20.75 -23.5 1 84.62 91 GLN B C 1
ATOM 2084 O O . GLN B 1 91 ? 3.053 -19.797 -22.719 1 84.62 91 GLN B O 1
ATOM 2089 N N . ARG B 1 92 ? 2.451 -20.812 -24.594 1 88.81 92 ARG B N 1
ATOM 2090 C CA . ARG B 1 92 ? 1.589 -19.703 -24.953 1 88.81 92 ARG B CA 1
ATOM 2091 C C . ARG B 1 92 ? 0.506 -19.469 -23.906 1 88.81 92 ARG B C 1
ATOM 2093 O O . ARG B 1 92 ? -0.167 -20.422 -23.484 1 88.81 92 ARG B O 1
ATOM 2100 N N . PRO B 1 93 ? 0.297 -18.266 -23.594 1 91.88 93 PRO B N 1
ATOM 2101 C CA . PRO B 1 93 ? -0.652 -18 -22.516 1 91.88 93 PRO B CA 1
ATOM 2102 C C . PRO B 1 93 ? -2.107 -18.078 -22.969 1 91.88 93 PRO B C 1
ATOM 2104 O O . PRO B 1 93 ? -2.424 -17.703 -24.094 1 91.88 93 PRO B O 1
ATOM 2107 N N . ASP B 1 94 ? -2.902 -18.656 -22.047 1 92.5 94 ASP B N 1
ATOM 2108 C CA . ASP B 1 94 ? -4.355 -18.531 -22.141 1 92.5 94 ASP B CA 1
ATOM 2109 C C . ASP B 1 94 ? -4.852 -17.312 -21.375 1 92.5 94 ASP B C 1
ATOM 2111 O O . ASP B 1 94 ? -4.527 -17.125 -20.203 1 92.5 94 ASP B O 1
ATOM 2115 N N . VAL B 1 95 ? -5.598 -16.531 -22.109 1 95.62 95 VAL B N 1
ATOM 2116 C CA . VAL B 1 95 ? -6.133 -15.336 -21.469 1 95.62 95 VAL B CA 1
ATOM 2117 C C . VAL B 1 95 ? -7.555 -15.602 -20.984 1 95.62 95 VAL B C 1
ATOM 2119 O O . VAL B 1 95 ? -8.445 -15.898 -21.766 1 95.62 95 VAL B O 1
ATOM 2122 N N . ILE B 1 96 ? -7.762 -15.555 -19.672 1 97.19 96 ILE B N 1
ATOM 2123 C CA . ILE B 1 96 ? -9.055 -15.867 -19.078 1 97.19 96 ILE B CA 1
ATOM 2124 C C . ILE B 1 96 ? -9.469 -14.75 -18.125 1 97.19 96 ILE B C 1
ATOM 2126 O O . ILE B 1 96 ? -8.625 -13.961 -17.688 1 97.19 96 ILE B O 1
ATOM 2130 N N . GLY B 1 97 ? -10.727 -14.656 -17.922 1 97.88 97 GLY B N 1
ATOM 2131 C CA . GLY B 1 97 ? -11.242 -13.836 -16.844 1 97.88 97 GLY B CA 1
ATOM 2132 C C . GLY B 1 97 ? -11.438 -14.617 -15.547 1 97.88 97 GLY B C 1
ATOM 2133 O O . GLY B 1 97 ? -11.898 -15.758 -15.578 1 97.88 97 GLY B O 1
ATOM 2134 N N . VAL B 1 98 ? -11.047 -14.047 -14.422 1 98.19 98 VAL B N 1
ATOM 2135 C CA . VAL B 1 98 ? -11.18 -14.688 -13.117 1 98.19 98 VAL B CA 1
ATOM 2136 C C . VAL B 1 98 ? -11.977 -13.781 -12.172 1 98.19 98 VAL B C 1
ATOM 2138 O O . VAL B 1 98 ? -11.734 -12.578 -12.117 1 98.19 98 VAL B O 1
ATOM 2141 N N . THR B 1 99 ? -12.914 -14.383 -11.523 1 98.62 99 THR B N 1
ATOM 2142 C CA . THR B 1 99 ? -13.664 -13.688 -10.484 1 98.62 99 THR B CA 1
ATOM 2143 C C . THR B 1 99 ? -13.594 -14.453 -9.164 1 98.62 99 THR B C 1
ATOM 2145 O O . THR B 1 99 ? -13.977 -15.625 -9.102 1 98.62 99 THR B O 1
ATOM 2148 N N . ALA B 1 100 ? -13.055 -13.844 -8.195 1 98.56 100 ALA B N 1
ATOM 2149 C CA . ALA B 1 100 ? -13.047 -14.383 -6.84 1 98.56 100 ALA B CA 1
ATOM 2150 C C . ALA B 1 100 ? -14.102 -13.703 -5.969 1 98.56 100 ALA B C 1
ATOM 2152 O O . ALA B 1 100 ? -14.031 -12.5 -5.719 1 98.56 100 ALA B O 1
ATOM 2153 N N . THR B 1 101 ? -15.07 -14.492 -5.5 1 98.56 101 THR B N 1
ATOM 2154 C CA . THR B 1 101 ? -16.141 -13.977 -4.645 1 98.56 101 THR B CA 1
ATOM 2155 C C . THR B 1 101 ? -15.922 -14.414 -3.197 1 98.56 101 THR B C 1
ATOM 2157 O O . THR B 1 101 ? -15.766 -15.609 -2.92 1 98.56 101 THR B O 1
ATOM 2160 N N . PHE B 1 102 ? -15.914 -13.461 -2.334 1 98.25 102 PHE B N 1
ATOM 2161 C CA . PHE B 1 102 ? -15.625 -13.75 -0.934 1 98.25 102 PHE B CA 1
ATOM 2162 C C . PHE B 1 102 ? -16.906 -13.852 -0.127 1 98.25 102 PHE B C 1
ATOM 2164 O O . PHE B 1 102 ? -17.844 -13.078 -0.335 1 98.25 102 PHE B O 1
ATOM 2171 N N . PRO B 1 103 ? -16.984 -14.789 0.738 1 96.88 103 PRO B N 1
ATOM 2172 C CA . PRO B 1 103 ? -18.109 -14.805 1.673 1 96.88 103 PRO B CA 1
ATOM 2173 C C . PRO B 1 103 ? -18.078 -13.641 2.656 1 96.88 103 PRO B C 1
ATOM 2175 O O . PRO B 1 103 ? -17.078 -12.945 2.766 1 96.88 103 PRO B O 1
ATOM 2178 N N . PRO B 1 104 ? -19.172 -13.445 3.27 1 95.94 104 PRO B N 1
ATOM 2179 C CA . PRO B 1 104 ? -19.188 -12.367 4.258 1 95.94 104 PRO B CA 1
ATOM 2180 C C . PRO B 1 104 ? -18.094 -12.508 5.305 1 95.94 104 PRO B C 1
ATOM 2182 O O . PRO B 1 104 ? -17.797 -13.617 5.754 1 95.94 104 PRO B O 1
ATOM 2185 N N . HIS B 1 105 ? -17.422 -11.383 5.645 1 96.44 105 HIS B N 1
ATOM 2186 C CA . HIS B 1 105 ? -16.328 -11.328 6.598 1 96.44 105 HIS B CA 1
ATOM 2187 C C . HIS B 1 105 ? -16.516 -10.195 7.602 1 96.44 105 HIS B C 1
ATOM 2189 O O . HIS B 1 105 ? -17.188 -9.203 7.297 1 96.44 105 HIS B O 1
ATOM 2195 N N . LEU B 1 106 ? -16 -10.406 8.719 1 96.81 106 LEU B N 1
ATOM 2196 C CA . LEU B 1 106 ? -15.906 -9.352 9.719 1 96.81 106 LEU B CA 1
ATOM 2197 C C . LEU B 1 106 ? -14.492 -8.805 9.805 1 96.81 106 LEU B C 1
ATOM 2199 O O . LEU B 1 106 ? -13.523 -9.539 9.625 1 96.81 106 LEU B O 1
ATOM 2203 N N . ALA B 1 107 ? -14.453 -7.574 10.016 1 97.25 107 ALA B N 1
ATOM 2204 C CA . ALA B 1 107 ? -13.164 -6.914 10.219 1 97.25 107 ALA B CA 1
ATOM 2205 C C . ALA B 1 107 ? -13.234 -5.934 11.383 1 97.25 107 ALA B C 1
ATOM 2207 O O . ALA B 1 107 ? -14.297 -5.395 11.695 1 97.25 107 ALA B O 1
ATOM 2208 N N . SER B 1 108 ? -12.133 -5.719 12.047 1 97.56 108 SER B N 1
ATOM 2209 C CA . SER B 1 108 ? -11.992 -4.688 13.07 1 97.56 108 SER B CA 1
ATOM 2210 C C . SER B 1 108 ? -11.32 -3.439 12.516 1 97.56 108 SER B C 1
ATOM 2212 O O . SER B 1 108 ? -10.258 -3.523 11.898 1 97.56 108 SER B O 1
ATOM 2214 N N . LEU B 1 109 ? -11.953 -2.439 12.695 1 96.56 109 LEU B N 1
ATOM 2215 C CA . LEU B 1 109 ? -11.406 -1.138 12.328 1 96.56 109 LEU B CA 1
ATOM 2216 C C . LEU B 1 109 ? -10.969 -0.366 13.57 1 96.56 109 LEU B C 1
ATOM 2218 O O . LEU B 1 109 ? -11.719 -0.263 14.539 1 96.56 109 LEU B O 1
ATOM 2222 N N . THR B 1 110 ? -9.766 0.179 13.562 1 96.5 110 THR B N 1
ATOM 2223 C CA . THR B 1 110 ? -9.273 1.109 14.57 1 96.5 110 THR B CA 1
ATOM 2224 C C . THR B 1 110 ? -8.82 2.416 13.93 1 96.5 110 THR B C 1
ATOM 2226 O O . THR B 1 110 ? -8.039 2.406 12.969 1 96.5 110 THR B O 1
ATOM 2229 N N . ALA B 1 111 ? -9.289 3.398 14.469 1 93 111 ALA B N 1
ATOM 2230 C CA . ALA B 1 111 ? -8.93 4.719 13.953 1 93 111 ALA B CA 1
ATOM 2231 C C . ALA B 1 111 ? -8.414 5.617 15.078 1 93 111 ALA B C 1
ATOM 2233 O O . ALA B 1 111 ? -9 5.676 16.156 1 93 111 ALA B O 1
ATOM 2234 N N . GLU B 1 112 ? -7.273 6.211 14.844 1 90.31 112 GLU B N 1
ATOM 2235 C CA . GLU B 1 112 ? -6.758 7.281 15.688 1 90.31 112 GLU B CA 1
ATOM 2236 C C . GLU B 1 112 ? -7.027 8.648 15.062 1 90.31 112 GLU B C 1
ATOM 2238 O O . GLU B 1 112 ? -6.578 8.93 13.953 1 90.31 112 GLU B O 1
ATOM 2243 N N . VAL B 1 113 ? -7.762 9.336 15.812 1 84.88 113 VAL B N 1
ATOM 2244 C CA . VAL B 1 113 ? -8.156 10.641 15.289 1 84.88 113 VAL B CA 1
ATOM 2245 C C . VAL B 1 113 ? -7.84 11.727 16.312 1 84.88 113 VAL B C 1
ATOM 2247 O O . VAL B 1 113 ? -7.668 11.43 17.5 1 84.88 113 VAL B O 1
ATOM 2250 N N . GLY B 1 114 ? -7.734 12.859 15.727 1 75.75 114 GLY B N 1
ATOM 2251 C CA . GLY B 1 114 ? -7.555 13.984 16.625 1 75.75 114 GLY B CA 1
ATOM 2252 C C . GLY B 1 114 ? -6.125 14.5 16.672 1 75.75 114 GLY B C 1
ATOM 2253 O O . GLY B 1 114 ? -5.32 14.172 15.789 1 75.75 114 GLY B O 1
ATOM 2254 N N . ALA B 1 115 ? -5.938 15.398 17.531 1 67.12 115 ALA B N 1
ATOM 2255 C CA . ALA B 1 115 ? -4.652 16.047 17.75 1 67.12 115 ALA B CA 1
ATOM 2256 C C . ALA B 1 115 ? -4.121 16.688 16.469 1 67.12 115 ALA B C 1
ATOM 2258 O O . ALA B 1 115 ? -2.91 16.703 16.234 1 67.12 115 ALA B O 1
ATOM 2259 N N . ARG B 1 116 ? -5.105 16.891 15.609 1 63.69 116 ARG B N 1
ATOM 2260 C CA . ARG B 1 116 ? -4.844 17.672 14.406 1 63.69 116 ARG B CA 1
ATOM 2261 C C . ARG B 1 116 ? -3.914 16.906 13.461 1 63.69 116 ARG B C 1
ATOM 2263 O O . ARG B 1 116 ? -3.053 17.516 12.812 1 63.69 116 ARG B O 1
ATOM 2270 N N . ARG B 1 117 ? -3.91 15.758 13.672 1 74.94 117 ARG B N 1
ATOM 2271 C CA . ARG B 1 117 ? -3.121 14.898 12.789 1 74.94 117 ARG B CA 1
ATOM 2272 C C . ARG B 1 117 ? -4.02 14.07 11.883 1 74.94 117 ARG B C 1
ATOM 2274 O O . ARG B 1 117 ? -5.195 13.852 12.188 1 74.94 117 ARG B O 1
ATOM 2281 N N . TYR B 1 118 ? -3.422 13.844 10.75 1 83.88 118 TYR B N 1
ATOM 2282 C CA . TYR B 1 118 ? -4.133 12.984 9.812 1 83.88 118 TYR B CA 1
ATOM 2283 C C . TYR B 1 118 ? -4.477 11.641 10.453 1 83.88 118 TYR B C 1
ATOM 2285 O O . TYR B 1 118 ? -3.66 11.062 11.172 1 83.88 118 TYR B O 1
ATOM 2293 N N . PRO B 1 119 ? -5.727 11.25 10.312 1 88.56 119 PRO B N 1
ATOM 2294 C CA . PRO B 1 119 ? -6.152 10.008 10.953 1 88.56 119 PRO B CA 1
ATOM 2295 C C . PRO B 1 119 ? -5.289 8.812 10.555 1 88.56 119 PRO B C 1
ATOM 2297 O O . PRO B 1 119 ? -4.828 8.734 9.414 1 88.56 119 PRO B O 1
ATOM 2300 N N . VAL B 1 120 ? -5.105 7.973 11.539 1 90 120 VAL B N 1
ATOM 2301 C CA . VAL B 1 120 ? -4.484 6.676 11.297 1 90 120 VAL B CA 1
ATOM 2302 C C . VAL B 1 120 ? -5.535 5.57 11.391 1 90 120 VAL B C 1
ATOM 2304 O O . VAL B 1 120 ? -6.199 5.426 12.422 1 90 120 VAL B O 1
ATOM 2307 N N . VAL B 1 121 ? -5.688 4.855 10.305 1 93.69 121 VAL B N 1
ATOM 2308 C CA . VAL B 1 121 ? -6.719 3.826 10.242 1 93.69 121 VAL B CA 1
ATOM 2309 C C . VAL B 1 121 ? -6.074 2.463 9.992 1 93.69 121 VAL B C 1
ATOM 2311 O O . VAL B 1 121 ? -5.18 2.338 9.156 1 93.69 121 VAL B O 1
ATOM 2314 N N . THR B 1 122 ? -6.488 1.511 10.797 1 95.69 122 THR B N 1
ATOM 2315 C CA . THR B 1 122 ? -6.062 0.131 10.602 1 95.69 122 THR B CA 1
ATOM 2316 C C . THR B 1 122 ? -7.266 -0.799 10.492 1 95.69 122 THR B C 1
ATOM 2318 O O . THR B 1 122 ? -8.258 -0.625 11.203 1 95.69 122 THR B O 1
ATOM 2321 N N . LEU B 1 123 ? -7.172 -1.75 9.594 1 96.31 123 LEU B N 1
ATOM 2322 C CA . LEU B 1 123 ? -8.211 -2.756 9.391 1 96.31 123 LEU B CA 1
ATOM 2323 C C . LEU B 1 123 ? -7.637 -4.164 9.531 1 96.31 123 LEU B C 1
ATOM 2325 O O . LEU B 1 123 ? -6.609 -4.484 8.93 1 96.31 123 LEU B O 1
ATOM 2329 N N . LYS B 1 124 ? -8.359 -4.973 10.367 1 96.38 124 LYS B N 1
ATOM 2330 C CA . LYS B 1 124 ? -7.941 -6.355 10.57 1 96.38 124 LYS B CA 1
ATOM 2331 C C . LYS B 1 124 ? -9.094 -7.32 10.281 1 96.38 124 LYS B C 1
ATOM 2333 O O . LYS B 1 124 ? -10.148 -7.238 10.914 1 96.38 124 LYS B O 1
ATOM 2338 N N . LEU B 1 125 ? -8.805 -8.258 9.43 1 96.31 125 LEU B N 1
ATOM 2339 C CA . LEU B 1 125 ? -9.789 -9.297 9.141 1 96.31 125 LEU B CA 1
ATOM 2340 C C . LEU B 1 125 ? -9.805 -10.344 10.242 1 96.31 125 LEU B C 1
ATOM 2342 O O . LEU B 1 125 ? -8.758 -10.734 10.758 1 96.31 125 LEU B O 1
ATOM 2346 N N . HIS B 1 126 ? -10.992 -10.844 10.531 1 95.12 126 HIS B N 1
ATOM 2347 C CA . HIS B 1 126 ? -11.148 -11.781 11.633 1 95.12 126 HIS B CA 1
ATOM 2348 C C . HIS B 1 126 ? -10.828 -13.203 11.195 1 95.12 126 HIS B C 1
ATOM 2350 O O . HIS B 1 126 ? -10.453 -14.039 12.023 1 95.12 126 HIS B O 1
ATOM 2356 N N . LYS B 1 127 ? -11.047 -13.492 9.992 1 93.38 127 LYS B N 1
ATOM 2357 C CA . LYS B 1 127 ? -10.836 -14.844 9.484 1 93.38 127 LYS B CA 1
ATOM 2358 C C . LYS B 1 127 ? -10.062 -14.82 8.172 1 93.38 127 LYS B C 1
ATOM 2360 O O . LYS B 1 127 ? -9.977 -13.781 7.512 1 93.38 127 LYS B O 1
ATOM 2365 N N . LYS B 1 128 ? -9.523 -15.945 7.914 1 91.62 128 LYS B N 1
ATOM 2366 C CA . LYS B 1 128 ? -8.836 -16.109 6.641 1 91.62 128 LYS B CA 1
ATOM 2367 C C . LYS B 1 128 ? -9.805 -16 5.469 1 91.62 128 LYS B C 1
ATOM 2369 O O . LYS B 1 128 ? -10.969 -16.406 5.586 1 91.62 128 LYS B O 1
ATOM 2374 N N . LEU B 1 129 ? -9.297 -15.461 4.422 1 94.31 129 LEU B N 1
ATOM 2375 C CA . LEU B 1 129 ? -10.086 -15.32 3.201 1 94.31 129 LEU B CA 1
ATOM 2376 C C . LEU B 1 129 ? -10.125 -16.625 2.424 1 94.31 129 LEU B C 1
ATOM 2378 O O . LEU B 1 129 ? -9.102 -17.297 2.279 1 94.31 129 LEU B O 1
ATOM 2382 N N . ASP B 1 130 ? -11.344 -17.016 2.037 1 94.06 130 ASP B N 1
ATOM 2383 C CA . ASP B 1 130 ? -11.57 -18.234 1.266 1 94.06 130 ASP B CA 1
ATOM 2384 C C . ASP B 1 130 ? -12.609 -18.016 0.169 1 94.06 130 ASP B C 1
ATOM 2386 O O . ASP B 1 130 ? -13.789 -18.312 0.352 1 94.06 130 ASP B O 1
ATOM 2390 N N . PRO B 1 131 ? -12.141 -17.547 -0.941 1 97.31 131 PRO B N 1
ATOM 2391 C CA . PRO B 1 131 ? -13.109 -17.172 -1.978 1 97.31 131 PRO B CA 1
ATOM 2392 C C . PRO B 1 131 ? -13.539 -18.359 -2.84 1 97.31 131 PRO B C 1
ATOM 2394 O O . PRO B 1 131 ? -12.859 -19.375 -2.873 1 97.31 131 PRO B O 1
ATOM 2397 N N . THR B 1 132 ? -14.734 -18.141 -3.465 1 97.31 132 THR B N 1
ATOM 2398 C CA . THR B 1 132 ? -15.148 -18.984 -4.586 1 97.31 132 THR B CA 1
ATOM 2399 C C . THR B 1 132 ? -14.664 -18.391 -5.91 1 97.31 132 THR B C 1
ATOM 2401 O O . THR B 1 132 ? -14.789 -17.188 -6.141 1 97.31 132 THR B O 1
ATOM 2404 N N . ILE B 1 133 ? -14.094 -19.297 -6.73 1 97.69 133 ILE B N 1
ATOM 2405 C CA . ILE B 1 133 ? -13.5 -18.828 -7.977 1 97.69 133 ILE B CA 1
ATOM 2406 C C . ILE B 1 133 ? -14.398 -19.203 -9.148 1 97.69 133 ILE B C 1
ATOM 2408 O O . ILE B 1 133 ? -14.922 -20.328 -9.211 1 97.69 133 ILE B O 1
ATOM 2412 N N . SER B 1 134 ? -14.633 -18.234 -10.055 1 97.31 134 SER B N 1
ATOM 2413 C CA . SER B 1 134 ? -15.289 -18.469 -11.344 1 97.31 134 SER B CA 1
ATOM 2414 C C . SER B 1 134 ? -14.453 -17.922 -12.492 1 97.31 134 SER B C 1
ATOM 2416 O O . SER B 1 134 ? -13.617 -17.031 -12.297 1 97.31 134 SER B O 1
ATOM 2418 N N . TYR B 1 135 ? -14.734 -18.469 -13.672 1 96.69 135 TYR B N 1
ATOM 2419 C CA . TYR B 1 135 ? -13.906 -18.141 -14.82 1 96.69 135 TYR B CA 1
ATOM 2420 C C . TYR B 1 135 ? -14.758 -17.734 -16.016 1 96.69 135 TYR B C 1
ATOM 2422 O O . TYR B 1 135 ? -15.898 -18.188 -16.156 1 96.69 135 TYR B O 1
ATOM 2430 N N . THR B 1 136 ? -14.211 -16.844 -16.812 1 96.12 136 THR B N 1
ATOM 2431 C CA . THR B 1 136 ? -14.734 -16.562 -18.156 1 96.12 136 THR B CA 1
ATOM 2432 C C . THR B 1 136 ? -13.664 -16.812 -19.219 1 96.12 136 THR B C 1
ATOM 2434 O O . THR B 1 136 ? -12.469 -16.672 -18.938 1 96.12 136 THR B O 1
ATOM 2437 N N . ASN B 1 137 ? -14.055 -17.312 -20.453 1 94.19 137 ASN B N 1
ATOM 2438 C CA . ASN B 1 137 ? -13.188 -17.547 -21.609 1 94.19 137 ASN B CA 1
ATOM 2439 C C . ASN B 1 137 ? -12.203 -18.672 -21.344 1 94.19 137 ASN B C 1
ATOM 2441 O O . ASN B 1 137 ? -11.016 -18.562 -21.656 1 94.19 137 ASN B O 1
ATOM 2445 N N . LEU B 1 138 ? -12.625 -19.688 -20.75 1 90.62 138 LEU B N 1
ATOM 2446 C CA . LEU B 1 138 ? -11.758 -20.812 -20.438 1 90.62 138 LEU B CA 1
ATOM 2447 C C . LEU B 1 138 ? -11.469 -21.656 -21.672 1 90.62 138 LEU B C 1
ATOM 2449 O O . LEU B 1 138 ? -10.469 -22.375 -21.734 1 90.62 138 LEU B O 1
ATOM 2453 N N . GLY B 1 139 ? -12.273 -21.547 -22.594 1 84.81 139 GLY B N 1
ATOM 2454 C CA . GLY B 1 139 ? -12.102 -22.406 -23.766 1 84.81 139 GLY B CA 1
ATOM 2455 C C . GLY B 1 139 ? -12.102 -23.875 -23.422 1 84.81 139 GLY B C 1
ATOM 2456 O O . GLY B 1 139 ? -13.023 -24.375 -22.781 1 84.81 139 GLY B O 1
ATOM 2457 N N . ASN B 1 140 ? -11.031 -24.5 -23.844 1 83.12 140 ASN B N 1
ATOM 2458 C CA . ASN B 1 140 ? -10.922 -25.938 -23.625 1 83.12 140 ASN B CA 1
ATOM 2459 C C . ASN B 1 140 ? -10.242 -26.266 -22.297 1 83.12 140 ASN B C 1
ATOM 2461 O O . ASN B 1 140 ? -10.062 -27.422 -21.953 1 83.12 140 ASN B O 1
ATOM 2465 N N . LEU B 1 141 ? -10 -25.203 -21.578 1 85.31 141 LEU B N 1
ATOM 2466 C CA . LEU B 1 141 ? -9.375 -25.406 -20.281 1 85.31 141 LEU B CA 1
ATOM 2467 C C . LEU B 1 141 ? -10.414 -25.797 -19.234 1 85.31 141 LEU B C 1
ATOM 2469 O O . LEU B 1 141 ? -11.586 -25.422 -19.328 1 85.31 141 LEU B O 1
ATOM 2473 N N . THR B 1 142 ? -9.953 -26.703 -18.328 1 87.06 142 THR B N 1
ATOM 2474 C CA . THR B 1 142 ? -10.742 -27.062 -17.156 1 87.06 142 THR B CA 1
ATOM 2475 C C . THR B 1 142 ? -10.047 -26.594 -15.867 1 87.06 142 THR B C 1
ATOM 2477 O O . THR B 1 142 ? -8.828 -26.703 -15.742 1 87.06 142 THR B O 1
ATOM 2480 N N . GLU B 1 143 ? -10.961 -26.109 -15.07 1 87.56 143 GLU B N 1
ATOM 2481 C CA . GLU B 1 143 ? -10.406 -25.719 -13.773 1 87.56 143 GLU B CA 1
ATOM 2482 C C . GLU B 1 143 ? -9.719 -26.906 -13.094 1 87.56 143 GLU B C 1
ATOM 2484 O O . GLU B 1 143 ? -10.25 -28.016 -13.094 1 87.56 143 GLU B O 1
ATOM 2489 N N . ASN B 1 144 ? -8.516 -26.656 -12.594 1 86.19 144 ASN B N 1
ATOM 2490 C CA . ASN B 1 144 ? -7.824 -27.625 -11.75 1 86.19 144 ASN B CA 1
ATOM 2491 C C . ASN B 1 144 ? -7.484 -27.031 -10.383 1 86.19 144 ASN B C 1
ATOM 2493 O O . ASN B 1 144 ? -7.797 -25.875 -10.109 1 86.19 144 ASN B O 1
ATOM 2497 N N . GLU B 1 145 ? -6.996 -27.844 -9.57 1 86.75 145 GLU B N 1
ATOM 2498 C CA . GLU B 1 145 ? -6.73 -27.453 -8.195 1 86.75 145 GLU B CA 1
ATOM 2499 C C . GLU B 1 145 ? -5.707 -26.312 -8.133 1 86.75 145 GLU B C 1
ATOM 2501 O O . GLU B 1 145 ? -5.816 -25.422 -7.293 1 86.75 145 GLU B O 1
ATOM 2506 N N . THR B 1 146 ? -4.758 -26.328 -8.992 1 84.12 146 THR B N 1
ATOM 2507 C CA . THR B 1 146 ? -3.717 -25.312 -9.039 1 84.12 146 THR B CA 1
ATOM 2508 C C . THR B 1 146 ? -4.312 -23.953 -9.383 1 84.12 146 THR B C 1
ATOM 2510 O O . THR B 1 146 ? -3.967 -22.938 -8.766 1 84.12 146 THR B O 1
ATOM 2513 N N . MET B 1 147 ? -5.258 -24 -10.289 1 87.88 147 MET B N 1
ATOM 2514 C CA . MET B 1 147 ? -5.949 -22.766 -10.656 1 87.88 147 MET B CA 1
ATOM 2515 C C . MET B 1 147 ? -6.789 -22.25 -9.5 1 87.88 147 MET B C 1
ATOM 2517 O O . MET B 1 147 ? -6.691 -21.078 -9.133 1 87.88 147 MET B O 1
ATOM 2521 N N . ARG B 1 148 ? -7.422 -23.156 -8.977 1 91.06 148 ARG B N 1
ATOM 2522 C CA . ARG B 1 148 ? -8.352 -22.781 -7.914 1 91.06 148 ARG B CA 1
ATOM 2523 C C . ARG B 1 148 ? -7.605 -22.219 -6.711 1 91.06 148 ARG B C 1
ATOM 2525 O O . ARG B 1 148 ? -7.91 -21.109 -6.238 1 91.06 148 ARG B O 1
ATOM 2532 N N . LEU B 1 149 ? -6.652 -22.906 -6.238 1 89.31 149 LEU B N 1
ATOM 2533 C CA . LEU B 1 149 ? -5.902 -22.484 -5.055 1 89.31 149 LEU B CA 1
ATOM 2534 C C . LEU B 1 149 ? -5.027 -21.281 -5.359 1 89.31 149 LEU B C 1
ATOM 2536 O O . LEU B 1 149 ? -4.945 -20.344 -4.555 1 89.31 149 LEU B O 1
ATOM 2540 N N . GLY B 1 150 ? -4.355 -21.281 -6.508 1 89.62 150 GLY B N 1
ATOM 2541 C CA . GLY B 1 150 ? -3.48 -20.188 -6.898 1 89.62 150 GLY B CA 1
ATOM 2542 C C . GLY B 1 150 ? -4.203 -18.859 -7.023 1 89.62 150 GLY B C 1
ATOM 2543 O O . GLY B 1 150 ? -3.777 -17.859 -6.441 1 89.62 150 GLY B O 1
ATOM 2544 N N . TYR B 1 151 ? -5.332 -18.922 -7.777 1 93.38 151 TYR B N 1
ATOM 2545 C CA . TYR B 1 151 ? -6.094 -17.688 -7.941 1 93.38 151 TYR B CA 1
ATOM 2546 C C . TYR B 1 151 ? -6.777 -17.281 -6.637 1 93.38 151 TYR B C 1
ATOM 2548 O O . TYR B 1 151 ? -6.961 -16.094 -6.359 1 93.38 151 TYR B O 1
ATOM 2556 N N . GLY B 1 152 ? -7.141 -18.266 -5.844 1 93.94 152 GLY B N 1
ATOM 2557 C CA . GLY B 1 152 ? -7.688 -17.969 -4.531 1 93.94 152 GLY B CA 1
ATOM 2558 C C . GLY B 1 152 ? -6.719 -17.219 -3.635 1 93.94 152 GLY B C 1
ATOM 2559 O O . GLY B 1 152 ? -7.09 -16.234 -2.996 1 93.94 152 GLY B O 1
ATOM 2560 N N . TRP B 1 153 ? -5.527 -17.641 -3.682 1 90.81 153 TRP B N 1
ATOM 2561 C CA . TRP B 1 153 ? -4.488 -17 -2.885 1 90.81 153 TRP B CA 1
ATOM 2562 C C . TRP B 1 153 ? -4.199 -15.602 -3.396 1 90.81 153 TRP B C 1
ATOM 2564 O O . TRP B 1 153 ? -4.121 -14.648 -2.611 1 90.81 153 TRP B O 1
ATOM 2574 N N . GLU B 1 154 ? -4.07 -15.508 -4.668 1 93.25 154 GLU B N 1
ATOM 2575 C CA . GLU B 1 154 ? -3.762 -14.219 -5.27 1 93.25 154 GLU B CA 1
ATOM 2576 C C . GLU B 1 154 ? -4.863 -13.195 -4.992 1 93.25 154 GLU B C 1
ATOM 2578 O O . GLU B 1 154 ? -4.59 -12.07 -4.574 1 93.25 154 GLU B O 1
ATOM 2583 N N . ALA B 1 155 ? -6.035 -13.648 -5.223 1 96.31 155 ALA B N 1
ATOM 2584 C CA . ALA B 1 155 ? -7.164 -12.75 -4.988 1 96.31 155 ALA B CA 1
ATOM 2585 C C . ALA B 1 155 ? -7.25 -12.352 -3.52 1 96.31 155 ALA B C 1
ATOM 2587 O O . ALA B 1 155 ? -7.539 -11.195 -3.201 1 96.31 155 ALA B O 1
ATOM 2588 N N . SER B 1 156 ? -7.039 -13.297 -2.688 1 95.44 156 SER B N 1
ATOM 2589 C CA . SER B 1 156 ? -7.078 -13.023 -1.256 1 95.44 156 SER B CA 1
ATOM 2590 C C . SER B 1 156 ? -5.996 -12.023 -0.856 1 95.44 156 SER B C 1
ATOM 2592 O O . SER B 1 156 ? -6.254 -11.102 -0.08 1 95.44 156 SER B O 1
ATOM 2594 N N . ASP B 1 157 ? -4.852 -12.242 -1.363 1 93.44 157 ASP B N 1
ATOM 2595 C CA . ASP B 1 157 ? -3.742 -11.336 -1.083 1 93.44 157 ASP B CA 1
ATOM 2596 C C . ASP B 1 157 ? -4.039 -9.93 -1.599 1 93.44 157 ASP B C 1
ATOM 2598 O O . ASP B 1 157 ? -3.76 -8.945 -0.917 1 93.44 157 ASP B O 1
ATOM 2602 N N . MET B 1 158 ? -4.586 -9.828 -2.775 1 95.5 158 MET B N 1
ATOM 2603 C CA . MET B 1 158 ? -4.93 -8.539 -3.371 1 95.5 158 MET B CA 1
ATOM 2604 C C . MET B 1 158 ? -5.973 -7.809 -2.527 1 95.5 158 MET B C 1
ATOM 2606 O O . MET B 1 158 ? -5.84 -6.613 -2.268 1 95.5 158 MET B O 1
ATOM 2610 N N . LEU B 1 159 ? -6.938 -8.562 -2.127 1 97.31 159 LEU B N 1
ATOM 2611 C CA . LEU B 1 159 ? -7.969 -7.973 -1.277 1 97.31 159 LEU B CA 1
ATOM 2612 C C . LEU B 1 159 ? -7.379 -7.496 0.046 1 97.31 159 LEU B C 1
ATOM 2614 O O . LEU B 1 159 ? -7.652 -6.379 0.487 1 97.31 159 LEU B O 1
ATOM 2618 N N . HIS B 1 160 ? -6.621 -8.336 0.625 1 95.31 160 HIS B N 1
ATOM 2619 C CA . HIS B 1 160 ? -6.008 -8.008 1.908 1 95.31 160 HIS B CA 1
ATOM 2620 C C . HIS B 1 160 ? -5.168 -6.738 1.812 1 95.31 160 HIS B C 1
ATOM 2622 O O . HIS B 1 160 ? -5.301 -5.84 2.646 1 95.31 160 HIS B O 1
ATOM 2628 N N . ARG B 1 161 ? -4.395 -6.621 0.818 1 93.12 161 ARG B N 1
ATOM 2629 C CA . ARG B 1 161 ? -3.541 -5.457 0.612 1 93.12 161 ARG B CA 1
ATOM 2630 C C . ARG B 1 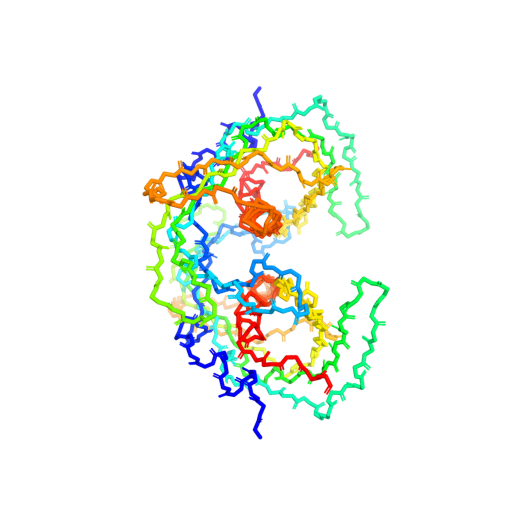161 ? -4.371 -4.207 0.343 1 93.12 161 ARG B C 1
ATOM 2632 O O . ARG B 1 161 ? -4.07 -3.129 0.858 1 93.12 161 ARG B O 1
ATOM 2639 N N . ALA B 1 162 ? -5.344 -4.367 -0.444 1 96 162 ALA B N 1
ATOM 2640 C CA . ALA B 1 162 ? -6.215 -3.236 -0.75 1 96 162 ALA B CA 1
ATOM 2641 C C . ALA B 1 162 ? -6.867 -2.688 0.516 1 96 162 ALA B C 1
ATOM 2643 O O . ALA B 1 162 ? -6.984 -1.471 0.683 1 96 162 ALA B O 1
ATOM 2644 N N . LEU B 1 163 ? -7.27 -3.592 1.36 1 96.31 163 LEU B N 1
ATOM 2645 C CA . LEU B 1 163 ? -7.938 -3.199 2.598 1 96.31 163 LEU B CA 1
ATOM 2646 C C . LEU B 1 163 ? -6.965 -2.494 3.539 1 96.31 163 LEU B C 1
ATOM 2648 O O . LEU B 1 163 ? -7.355 -1.577 4.266 1 96.31 163 LEU B O 1
ATOM 2652 N N . GLN B 1 164 ? -5.695 -2.875 3.404 1 94.12 164 GLN B N 1
ATOM 2653 C CA . GLN B 1 164 ? -4.707 -2.355 4.348 1 94.12 164 GLN B CA 1
ATOM 2654 C C . GLN B 1 164 ? -4.055 -1.084 3.812 1 94.12 164 GLN B C 1
ATOM 2656 O O . GLN B 1 164 ? -3.389 -0.362 4.559 1 94.12 164 GLN B O 1
ATOM 2661 N N . LYS B 1 165 ? -4.266 -0.819 2.551 1 93.38 165 LYS B N 1
ATOM 2662 C CA . LYS B 1 165 ? -3.531 0.301 1.966 1 93.38 165 LYS B CA 1
ATOM 2663 C C . LYS B 1 165 ? -4.484 1.312 1.336 1 93.38 165 LYS B C 1
ATOM 2665 O O . LYS B 1 165 ? -4.855 2.303 1.971 1 93.38 165 LYS B O 1
ATOM 2670 N N . GLU B 1 166 ? -5.137 0.979 0.265 1 92.81 166 GLU B N 1
ATOM 2671 C CA . GLU B 1 166 ? -5.965 1.921 -0.48 1 92.81 166 GLU B CA 1
ATOM 2672 C C . GLU B 1 166 ? -7.246 2.252 0.281 1 92.81 166 GLU B C 1
ATOM 2674 O O . GLU B 1 166 ? -7.594 3.424 0.441 1 92.81 166 GLU B O 1
ATOM 2679 N N . TYR B 1 167 ? -7.867 1.225 0.768 1 95.5 167 TYR B N 1
ATOM 2680 C CA . TYR B 1 167 ? -9.172 1.436 1.39 1 95.5 167 TYR B CA 1
ATOM 2681 C C . TYR B 1 167 ? -9.039 2.236 2.68 1 95.5 167 TYR B C 1
ATOM 2683 O O . TYR B 1 167 ? -9.812 3.16 2.93 1 95.5 167 TYR B O 1
ATOM 2691 N N . VAL B 1 168 ? -8.031 1.952 3.451 1 94.44 168 VAL B N 1
ATOM 2692 C CA . VAL B 1 168 ? -7.852 2.648 4.723 1 94.44 168 VAL B CA 1
ATOM 2693 C C . VAL B 1 168 ? -7.484 4.109 4.465 1 94.44 168 VAL B C 1
ATOM 2695 O O . VAL B 1 168 ? -7.812 4.988 5.262 1 94.44 168 VAL B O 1
ATOM 2698 N N . ASP B 1 169 ? -6.84 4.363 3.357 1 91.81 169 ASP B N 1
ATOM 2699 C CA . ASP B 1 169 ? -6.547 5.75 3.014 1 91.81 169 ASP B CA 1
ATOM 2700 C C . ASP B 1 169 ? -7.832 6.531 2.738 1 91.81 169 ASP B C 1
ATOM 2702 O O . ASP B 1 169 ? -7.965 7.684 3.158 1 91.81 169 ASP B O 1
ATOM 2706 N N . HIS B 1 170 ? -8.695 5.902 2.072 1 92.62 170 HIS B N 1
ATOM 2707 C CA . HIS B 1 170 ? -9.977 6.551 1.807 1 92.62 170 HIS B CA 1
ATOM 2708 C C . HIS B 1 170 ? -10.781 6.73 3.09 1 92.62 170 HIS B C 1
ATOM 2710 O O . HIS B 1 170 ? -11.469 7.742 3.26 1 92.62 170 HIS B O 1
ATOM 2716 N N . LEU B 1 171 ? -10.68 5.773 3.971 1 93.12 171 LEU B N 1
ATOM 2717 C CA . LEU B 1 171 ? -11.336 5.902 5.27 1 93.12 171 LEU B CA 1
ATOM 2718 C C . LEU B 1 171 ? -10.742 7.059 6.066 1 93.12 171 LEU B C 1
ATOM 2720 O O . LEU B 1 171 ? -11.469 7.824 6.695 1 93.12 171 LEU B O 1
ATOM 2724 N N . ALA B 1 172 ? -9.453 7.133 5.973 1 90.81 172 ALA B N 1
ATOM 2725 C CA . ALA B 1 172 ? -8.773 8.227 6.664 1 90.81 172 ALA B CA 1
ATOM 2726 C C . ALA B 1 172 ? -9.219 9.578 6.121 1 90.81 172 ALA B C 1
ATOM 2728 O O . ALA B 1 172 ? -9.461 10.516 6.891 1 90.81 172 ALA B O 1
ATOM 2729 N N . ASP B 1 173 ? -9.352 9.641 4.836 1 87.56 173 ASP B N 1
ATOM 2730 C CA . ASP B 1 173 ? -9.828 10.867 4.203 1 87.56 173 ASP B CA 1
ATOM 2731 C C . ASP B 1 173 ? -11.234 11.219 4.676 1 87.56 173 ASP B C 1
ATOM 2733 O O . ASP B 1 173 ? -11.523 12.383 4.977 1 87.56 173 ASP B O 1
ATOM 2737 N N . ALA B 1 174 ? -11.984 10.227 4.73 1 88.38 174 ALA B N 1
ATOM 2738 C CA . ALA B 1 174 ? -13.367 10.422 5.156 1 88.38 174 ALA B CA 1
ATOM 2739 C C . ALA B 1 174 ? -13.438 10.859 6.617 1 88.38 174 ALA B C 1
ATOM 2741 O O . ALA B 1 174 ? -14.266 11.695 6.98 1 88.38 174 ALA B O 1
ATOM 2742 N N . LEU B 1 175 ? -12.562 10.305 7.395 1 87.88 175 LEU B N 1
ATOM 2743 C CA . LEU B 1 175 ? -12.539 10.609 8.82 1 87.88 175 LEU B CA 1
ATOM 2744 C C . LEU B 1 175 ? -12.023 12.023 9.062 1 87.88 175 LEU B C 1
ATOM 2746 O O . LEU B 1 175 ? -12.398 12.664 10.047 1 87.88 175 LEU B O 1
ATOM 2750 N N . ALA B 1 176 ? -11.078 12.391 8.195 1 82.25 176 ALA B N 1
ATOM 2751 C CA . ALA B 1 176 ? -10.508 13.727 8.336 1 82.25 176 ALA B CA 1
ATOM 2752 C C . ALA B 1 176 ? -11.57 14.805 8.156 1 82.25 176 ALA B C 1
ATOM 2754 O O . ALA B 1 176 ? -11.438 15.914 8.68 1 82.25 176 ALA B O 1
ATOM 2755 N N . ASP B 1 177 ? -12.609 14.414 7.508 1 73.69 177 ASP B N 1
ATOM 2756 C CA . ASP B 1 177 ? -13.672 15.367 7.195 1 73.69 177 ASP B CA 1
ATOM 2757 C C . ASP B 1 177 ? -14.758 15.344 8.266 1 73.69 177 ASP B C 1
ATOM 2759 O O . ASP B 1 177 ? -15.688 16.156 8.234 1 73.69 177 ASP B O 1
ATOM 2763 N N . VAL B 1 178 ? -14.602 14.398 9.078 1 70.75 178 VAL B N 1
ATOM 2764 C CA . VAL B 1 178 ? -15.633 14.25 10.094 1 70.75 178 VAL B CA 1
ATOM 2765 C C . VAL B 1 178 ? -15.117 14.766 11.438 1 70.75 178 VAL B C 1
ATOM 2767 O O . VAL B 1 178 ? -13.992 14.461 11.828 1 70.75 178 VAL B O 1
ATOM 2770 N N . PRO B 1 179 ? -15.883 15.625 11.961 1 62.94 179 PRO B N 1
ATOM 2771 C CA . PRO B 1 179 ? -15.469 16.094 13.281 1 62.94 179 PRO B CA 1
ATOM 2772 C C . PRO B 1 179 ? -15.273 14.953 14.273 1 62.94 179 PRO B C 1
ATOM 2774 O O . PRO B 1 179 ? -16.016 13.969 14.25 1 62.94 179 PRO B O 1
ATOM 2777 N N . ALA B 1 180 ? -14.062 15.008 14.953 1 57.5 180 ALA B N 1
ATOM 2778 C CA . ALA B 1 180 ? -13.797 13.992 15.961 1 57.5 180 ALA B CA 1
ATOM 2779 C C . ALA B 1 180 ? -14.859 14.016 17.062 1 57.5 180 ALA B C 1
ATOM 2781 O O . ALA B 1 180 ? -15.391 15.078 17.391 1 57.5 180 ALA B O 1
ATOM 2782 N N . PRO B 1 181 ? -15.414 12.742 17.453 1 47.84 181 PRO B N 1
ATOM 2783 C CA . PRO B 1 181 ? -16.406 12.734 18.531 1 47.84 181 PRO B CA 1
ATOM 2784 C C . PRO B 1 181 ? -15.828 13.258 19.844 1 47.84 181 PRO B C 1
ATOM 2786 O O . PRO B 1 181 ? -14.812 12.734 20.328 1 47.84 181 PRO B O 1
ATOM 2789 N N . TYR B 1 182 ? -15.664 14.547 20 1 43.28 182 TYR B N 1
ATOM 2790 C CA . TYR B 1 182 ? -15.312 14.992 21.344 1 43.28 182 TYR B CA 1
ATOM 2791 C C . TYR B 1 182 ? -16.484 14.82 22.297 1 43.28 182 TYR B C 1
ATOM 2793 O O . TYR B 1 182 ? -17.641 14.859 21.875 1 43.28 182 TYR B O 1
#

Sequence (364 aa):
MDAVLEGGVQKYPEVDPMGLRGRYAMLNSWIRSDWTANIKDVALVGLSQVRRAGDCAEASALPSGRLVVSCSLRLDALSVRFTSAQSYLGQRPDVIGVTATFPPHLASLTAEVGARRYPVVTLKLHKKLDPTISYTNLGNLTENETMRLGYGWEASDMLHRALQKEYVDHLADALADVPAPYMDAVLEGGVQKYPEVDPMGLRGRYAMLNSWIRSDWTANIKDVALVGLSQVRRAGDCAEASALPSGRLVVSCSLRLDALSVRFTSAQSYLGQRPDVIGVTATFPPHLASLTAEVGARRYPVVTLKLHKKLDPTISYTNLGNLTENETMRLGYGWEASDMLHRALQKEYVDHLADALADVPAPY

Solvent-accessible surface area (backbone atoms only — not comparable to full-atom values): 18936 Å² total; per-residue (Å²): 129,55,64,44,53,70,43,35,41,60,73,40,67,61,52,51,56,21,77,49,81,55,48,79,43,46,34,27,65,50,84,62,70,37,32,35,28,46,34,33,77,26,33,37,34,36,62,72,64,39,39,68,54,69,75,57,49,78,70,41,78,41,94,82,59,24,33,35,38,38,36,34,33,35,40,58,52,38,32,38,34,29,37,31,39,30,22,58,70,78,44,82,59,49,64,28,37,40,36,34,40,36,64,69,42,50,31,41,36,39,33,40,37,47,61,36,42,83,40,47,55,48,63,43,70,74,65,85,80,72,48,50,77,48,76,41,69,55,76,93,59,70,93,45,68,46,54,53,52,22,52,37,49,51,45,40,50,51,51,52,47,38,48,61,38,61,50,28,51,44,48,22,56,22,46,67,72,39,81,73,90,118,130,54,63,42,53,72,42,36,39,62,73,40,65,60,52,51,56,22,77,48,82,53,46,80,42,46,34,28,63,42,83,67,60,37,32,36,29,45,33,34,78,27,33,38,35,36,61,72,66,40,41,68,54,70,74,58,50,79,70,41,77,41,96,82,59,24,34,37,38,39,34,34,32,34,42,60,51,39,32,38,33,31,38,32,39,31,20,58,70,79,43,80,59,48,65,29,38,41,37,33,39,36,64,69,42,48,29,42,35,39,35,38,36,46,61,43,42,82,40,46,53,46,63,42,71,75,64,83,80,72,48,50,77,47,77,42,71,54,78,92,60,70,93,45,69,50,54,53,52,22,53,39,50,51,46,42,50,51,51,53,47,38,47,61,40,60,48,27,50,44,48,21,54,20,47,65,73,40,80,71,91,120